Protein AF-A0A6N6LQF2-F1 (afdb_monomer_lite)

pLDDT: mean 92.1, std 10.55, range [29.89, 98.56]

Radius of gyration: 26.37 Å; chains: 1; bounding box: 62×37×78 Å

Structure (mmCIF, N/CA/C/O backbone):
data_AF-A0A6N6LQF2-F1
#
_entry.id   AF-A0A6N6LQF2-F1
#
loop_
_atom_site.group_PDB
_atom_site.id
_atom_site.type_symbol
_atom_site.label_atom_id
_atom_site.label_alt_id
_atom_site.label_comp_id
_atom_site.label_asym_id
_atom_site.label_entity_id
_atom_site.label_seq_id
_atom_site.pdbx_PDB_ins_code
_atom_site.Cartn_x
_atom_site.Cartn_y
_atom_site.Cartn_z
_atom_site.occupancy
_atom_site.B_iso_or_equiv
_atom_site.auth_seq_id
_atom_site.auth_comp_id
_atom_site.auth_asym_id
_atom_site.auth_atom_id
_atom_site.pdbx_PDB_model_num
ATOM 1 N N . MET A 1 1 ? -3.401 -10.466 -20.285 1.00 45.50 1 MET A N 1
ATOM 2 C CA . MET A 1 1 ? -2.189 -10.611 -21.129 1.00 45.50 1 MET A CA 1
ATOM 3 C C . MET A 1 1 ? -1.089 -11.187 -20.248 1.00 45.50 1 MET A C 1
ATOM 5 O O . MET A 1 1 ? -0.781 -10.567 -19.239 1.00 45.50 1 MET A O 1
ATOM 9 N N . GLN A 1 2 ? -0.559 -12.377 -20.541 1.00 48.59 2 GLN A N 1
ATOM 10 C CA . GLN A 1 2 ? 0.534 -12.942 -19.741 1.00 48.59 2 GLN A CA 1
ATOM 11 C C . GLN A 1 2 ? 1.849 -12.320 -20.215 1.00 48.59 2 GLN A C 1
ATOM 13 O O . GLN A 1 2 ? 2.227 -12.480 -21.372 1.00 48.59 2 GLN A O 1
ATOM 18 N N . VAL A 1 3 ? 2.490 -11.545 -19.342 1.00 58.69 3 VAL A N 1
ATOM 19 C CA . VAL A 1 3 ? 3.726 -10.822 -19.661 1.00 58.69 3 VAL A CA 1
ATOM 20 C C . VAL A 1 3 ? 4.930 -11.601 -19.127 1.00 58.69 3 VAL A C 1
ATOM 22 O O . VAL A 1 3 ? 4.922 -11.980 -17.953 1.00 58.69 3 VAL A O 1
ATOM 25 N N . ASN A 1 4 ? 5.935 -11.835 -19.980 1.00 68.06 4 ASN A N 1
ATOM 26 C CA . ASN A 1 4 ? 7.029 -12.799 -19.764 1.00 68.06 4 ASN A CA 1
ATOM 27 C C . ASN A 1 4 ? 8.359 -12.171 -19.303 1.00 68.06 4 ASN A C 1
ATOM 29 O O . ASN A 1 4 ? 9.346 -12.895 -19.147 1.00 68.06 4 ASN A O 1
ATOM 33 N N . SER A 1 5 ? 8.437 -10.845 -19.135 1.00 79.75 5 SER A N 1
ATOM 34 C CA . SER A 1 5 ? 9.690 -10.215 -18.710 1.00 79.75 5 SER A CA 1
ATOM 35 C C . SER A 1 5 ? 9.945 -10.417 -17.212 1.00 79.75 5 SER A C 1
ATOM 37 O O . SER A 1 5 ? 9.022 -10.440 -16.394 1.00 79.75 5 SER A O 1
ATOM 39 N N . MET A 1 6 ? 11.223 -10.580 -16.871 1.00 86.12 6 MET A N 1
ATOM 40 C CA . MET A 1 6 ? 11.717 -10.684 -15.503 1.00 86.12 6 MET A CA 1
ATOM 41 C C . MET A 1 6 ? 12.947 -9.793 -15.366 1.00 86.12 6 MET A C 1
ATOM 43 O O . MET A 1 6 ? 13.810 -9.772 -16.251 1.00 86.12 6 MET A O 1
ATOM 47 N N . TYR A 1 7 ? 13.035 -9.100 -14.235 1.00 88.38 7 TYR A N 1
ATOM 48 C CA . TYR A 1 7 ? 14.190 -8.317 -13.848 1.00 88.38 7 TYR A CA 1
ATOM 49 C C . TYR A 1 7 ? 15.403 -9.225 -13.629 1.00 88.38 7 TYR A C 1
ATOM 51 O O . TYR A 1 7 ? 15.346 -10.184 -12.851 1.00 88.38 7 TYR A O 1
ATOM 59 N N . TYR A 1 8 ? 16.494 -8.911 -14.324 1.00 89.50 8 TYR A N 1
ATOM 60 C CA . TYR A 1 8 ? 17.751 -9.657 -14.281 1.00 89.50 8 TYR A CA 1
ATOM 61 C C . TYR A 1 8 ? 18.944 -8.726 -14.540 1.00 89.50 8 TYR A C 1
ATOM 63 O O . TYR A 1 8 ? 18.746 -7.577 -14.899 1.00 89.50 8 TYR A O 1
ATOM 71 N N . ASN A 1 9 ? 20.186 -9.186 -14.385 1.00 91.75 9 ASN A N 1
ATOM 72 C CA . ASN A 1 9 ? 21.371 -8.452 -14.858 1.00 91.75 9 ASN A CA 1
ATOM 73 C C . ASN A 1 9 ? 22.056 -9.275 -15.956 1.00 91.75 9 ASN A C 1
ATOM 75 O O . ASN A 1 9 ? 23.059 -9.938 -15.709 1.00 91.75 9 ASN A O 1
ATOM 79 N N . TYR A 1 10 ? 21.485 -9.281 -17.168 1.00 91.94 10 TYR A N 1
ATOM 80 C CA . TYR A 1 10 ? 21.861 -10.221 -18.240 1.00 91.94 10 TYR A CA 1
ATOM 81 C C . TYR A 1 10 ? 23.323 -10.108 -18.694 1.00 91.94 10 TYR A C 1
ATOM 83 O O . TYR A 1 10 ? 23.872 -11.074 -19.211 1.00 91.94 10 TYR A O 1
ATOM 91 N N . TYR A 1 11 ? 23.953 -8.952 -18.476 1.00 93.56 11 TYR A N 1
ATOM 92 C CA . TYR A 1 11 ? 25.350 -8.692 -18.837 1.00 93.56 11 TYR A CA 1
ATOM 93 C C . TYR A 1 11 ? 26.294 -8.627 -17.628 1.00 93.56 11 TYR A C 1
ATOM 95 O O . TYR A 1 11 ? 27.439 -8.213 -17.792 1.00 93.56 11 TYR A O 1
ATOM 103 N N . ASN A 1 12 ? 25.836 -8.986 -16.420 1.00 91.81 12 ASN A N 1
ATOM 104 C CA . ASN A 1 12 ? 26.626 -8.922 -15.182 1.00 91.81 12 ASN A CA 1
ATOM 105 C C . ASN A 1 12 ? 27.314 -7.559 -14.971 1.00 91.81 12 ASN A C 1
ATOM 107 O O . ASN A 1 12 ? 28.482 -7.483 -14.594 1.00 91.81 12 ASN A O 1
ATOM 111 N N . LYS A 1 13 ? 26.599 -6.461 -15.250 1.00 90.31 13 LYS A N 1
ATOM 112 C CA . LYS A 1 13 ? 27.150 -5.108 -15.130 1.00 90.31 13 LYS A CA 1
ATOM 113 C C . LYS A 1 13 ? 27.542 -4.813 -13.681 1.00 90.31 13 LYS A C 1
ATOM 115 O O . LYS A 1 13 ? 26.690 -4.872 -12.794 1.00 90.31 13 LYS A O 1
ATOM 120 N N . GLU A 1 14 ? 28.800 -4.438 -13.472 1.00 89.38 14 GLU A N 1
ATOM 121 C CA . GLU A 1 14 ? 29.339 -4.089 -12.156 1.00 89.38 14 GLU A CA 1
ATOM 122 C C . GLU A 1 14 ? 28.598 -2.896 -11.525 1.00 89.38 14 GLU A C 1
ATOM 124 O O . GLU A 1 14 ? 28.113 -1.993 -12.217 1.00 89.38 14 GLU A O 1
ATOM 129 N N . GLY A 1 15 ? 28.461 -2.917 -10.195 1.00 86.75 15 GLY A N 1
ATOM 130 C CA . GLY A 1 15 ? 27.767 -1.879 -9.425 1.00 86.75 15 GLY A CA 1
ATOM 131 C C . GLY A 1 15 ? 26.245 -1.849 -9.608 1.00 86.75 15 GLY A C 1
ATOM 132 O O . GLY A 1 15 ? 25.573 -1.005 -9.016 1.00 86.75 15 GLY A O 1
ATOM 133 N N . ARG A 1 16 ? 25.669 -2.752 -10.413 1.00 85.75 16 ARG A N 1
ATOM 134 C CA . ARG A 1 16 ? 24.217 -2.939 -10.514 1.00 85.75 16 ARG A CA 1
ATOM 135 C C . ARG A 1 16 ? 23.765 -4.105 -9.649 1.00 85.75 16 ARG A C 1
ATOM 137 O O . ARG A 1 16 ? 24.429 -5.137 -9.566 1.00 85.75 16 ARG A O 1
ATOM 144 N N . TYR A 1 17 ? 22.600 -3.928 -9.027 1.00 82.38 17 TYR A N 1
ATOM 145 C CA . TYR A 1 17 ? 21.941 -4.997 -8.292 1.00 82.38 17 TYR A CA 1
ATOM 146 C C . TYR A 1 17 ? 21.720 -6.194 -9.220 1.00 82.38 17 TYR A C 1
ATOM 148 O O . TYR A 1 17 ? 21.153 -6.060 -10.305 1.00 82.38 17 TYR A O 1
ATOM 156 N N . THR A 1 18 ? 22.208 -7.354 -8.793 1.00 82.25 18 THR A N 1
ATOM 157 C CA . THR A 1 18 ? 22.099 -8.608 -9.533 1.00 82.25 18 THR A CA 1
ATOM 158 C C . THR A 1 18 ? 21.194 -9.523 -8.726 1.00 82.25 18 THR A C 1
ATOM 160 O O . THR A 1 18 ? 21.601 -9.966 -7.651 1.00 82.25 18 THR A O 1
ATOM 163 N N . PRO A 1 19 ? 19.950 -9.760 -9.169 1.00 81.31 19 PRO A N 1
ATOM 164 C CA . PRO A 1 19 ? 19.060 -10.626 -8.423 1.00 81.31 19 PRO A CA 1
ATOM 165 C C . PRO A 1 19 ? 19.568 -12.073 -8.514 1.00 81.31 19 PRO A C 1
ATOM 167 O O . PRO A 1 19 ? 19.899 -12.549 -9.598 1.00 81.31 19 PRO A O 1
ATOM 170 N N . ASN A 1 20 ? 19.608 -12.781 -7.380 1.00 81.56 20 ASN A N 1
ATOM 171 C CA . ASN A 1 20 ? 20.041 -14.188 -7.321 1.00 81.56 20 ASN A CA 1
ATOM 172 C C . ASN A 1 20 ? 19.142 -15.125 -8.154 1.00 81.56 20 ASN A C 1
ATOM 174 O O . ASN A 1 20 ? 19.554 -16.218 -8.530 1.00 81.56 20 ASN A O 1
ATOM 178 N N . SER A 1 21 ? 17.905 -14.706 -8.426 1.00 86.19 21 SER A N 1
ATOM 179 C CA . SER A 1 21 ? 16.931 -15.396 -9.273 1.00 86.19 21 SER A CA 1
ATOM 180 C C . SER A 1 21 ? 16.068 -14.372 -10.019 1.00 86.19 21 SER A C 1
ATOM 182 O O . SER A 1 21 ? 15.880 -13.272 -9.494 1.00 86.19 21 SER A O 1
ATOM 184 N N . PRO A 1 22 ? 15.522 -14.687 -11.211 1.00 86.81 22 PRO A N 1
ATOM 185 C CA . PRO A 1 22 ? 14.649 -13.771 -11.948 1.00 86.81 22 PRO A CA 1
ATOM 186 C C . PRO A 1 22 ? 13.513 -13.228 -11.074 1.00 86.81 22 PRO A C 1
ATOM 188 O O . PRO A 1 22 ? 12.834 -13.998 -10.396 1.00 86.81 22 PRO A O 1
ATOM 191 N N . GLN A 1 23 ? 13.291 -11.910 -11.102 1.00 90.12 23 GLN A N 1
ATOM 192 C CA . GLN A 1 23 ? 12.264 -11.247 -10.287 1.00 90.12 23 GLN A CA 1
ATOM 193 C C . GLN A 1 23 ? 11.203 -10.557 -11.141 1.00 90.12 23 GLN A C 1
ATOM 195 O O . GLN A 1 23 ? 11.517 -9.978 -12.174 1.00 90.12 23 GLN A O 1
ATOM 200 N N . THR A 1 24 ? 9.955 -10.525 -10.678 1.00 89.31 24 THR A N 1
ATOM 201 C CA . THR A 1 24 ? 8.926 -9.678 -11.298 1.00 89.31 24 THR A CA 1
ATOM 202 C C . THR A 1 24 ? 9.328 -8.198 -11.185 1.00 89.31 24 THR A C 1
ATOM 204 O O . THR A 1 24 ? 9.725 -7.773 -10.091 1.00 89.31 24 THR A O 1
ATOM 207 N N . PRO A 1 25 ? 9.218 -7.394 -12.260 1.00 89.00 25 PRO A N 1
ATOM 208 C CA . PRO A 1 25 ? 9.480 -5.958 -12.200 1.00 89.00 25 PRO A CA 1
ATOM 209 C C . PRO A 1 25 ? 8.652 -5.256 -11.115 1.00 89.00 25 PRO A C 1
ATOM 211 O O . PRO A 1 25 ? 7.483 -5.582 -10.913 1.00 89.00 25 PRO A O 1
ATOM 214 N N . ALA A 1 26 ? 9.242 -4.266 -10.435 1.00 88.88 26 ALA A N 1
ATOM 215 C CA . ALA A 1 26 ? 8.594 -3.564 -9.321 1.00 88.88 26 ALA A CA 1
ATOM 216 C C . ALA A 1 26 ? 7.252 -2.930 -9.718 1.00 88.88 26 ALA A C 1
ATOM 218 O O . ALA A 1 26 ? 6.273 -3.070 -8.991 1.00 88.88 26 ALA A O 1
ATOM 219 N N . TRP A 1 27 ? 7.189 -2.317 -10.905 1.00 90.06 27 TRP A N 1
ATOM 220 C CA . TRP A 1 27 ? 5.954 -1.735 -11.426 1.00 90.06 27 TRP A CA 1
ATOM 221 C C . TRP A 1 27 ? 4.848 -2.794 -11.549 1.00 90.06 27 TRP A C 1
ATOM 223 O O . TRP A 1 27 ? 3.716 -2.558 -11.169 1.00 90.06 27 TRP A O 1
ATOM 233 N N . LYS A 1 28 ? 5.162 -4.014 -11.989 1.00 90.00 28 LYS A N 1
ATOM 234 C CA . LYS A 1 28 ? 4.157 -5.070 -12.155 1.00 90.00 28 LYS A CA 1
ATOM 235 C C . LYS A 1 28 ? 3.643 -5.599 -10.812 1.00 90.00 28 LYS A C 1
ATOM 237 O O . LYS A 1 28 ? 2.478 -5.965 -10.723 1.00 90.00 28 LYS A O 1
ATOM 242 N N . LYS A 1 29 ? 4.486 -5.597 -9.770 1.00 90.00 29 LYS A N 1
ATOM 243 C CA . LYS A 1 29 ? 4.096 -5.997 -8.405 1.00 90.00 29 LYS A CA 1
ATOM 244 C C . LYS A 1 29 ? 3.067 -5.044 -7.790 1.00 90.00 29 LYS A C 1
ATOM 246 O O . LYS A 1 29 ? 2.143 -5.508 -7.133 1.00 90.00 29 LYS A O 1
ATOM 251 N N . ILE A 1 30 ? 3.202 -3.732 -8.005 1.00 90.25 30 ILE A N 1
ATOM 252 C CA . ILE A 1 30 ? 2.257 -2.756 -7.429 1.00 90.25 30 ILE A CA 1
ATOM 253 C C . ILE A 1 30 ? 0.866 -2.835 -8.080 1.00 90.25 30 ILE A C 1
ATOM 255 O O . ILE A 1 30 ? -0.130 -2.641 -7.395 1.00 90.25 30 ILE A O 1
ATOM 259 N N . TYR A 1 31 ? 0.787 -3.227 -9.358 1.00 91.62 31 TYR A N 1
ATOM 260 C CA . TYR A 1 31 ? -0.478 -3.472 -10.066 1.00 91.62 31 TYR A CA 1
ATOM 261 C C . TYR A 1 31 ? -1.060 -4.873 -9.835 1.00 91.62 31 TYR A C 1
ATOM 263 O O . TYR A 1 31 ? -2.082 -5.201 -10.430 1.00 91.62 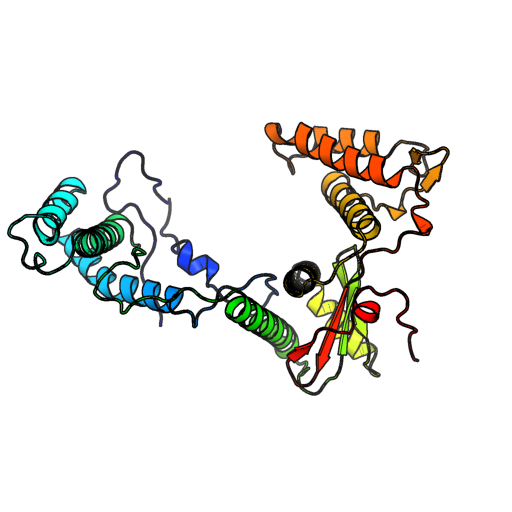31 TYR A O 1
ATOM 271 N N . GLU A 1 32 ? -0.440 -5.737 -9.031 1.00 88.00 32 GLU A N 1
ATOM 272 C CA . GLU A 1 32 ? -0.963 -7.082 -8.778 1.00 88.00 32 GLU A CA 1
ATOM 273 C C . GLU A 1 32 ? -2.248 -7.021 -7.939 1.00 88.00 32 GLU A C 1
ATOM 275 O O . GLU A 1 32 ? -2.241 -6.553 -6.797 1.00 88.00 32 GLU A O 1
ATOM 280 N N . GLN A 1 33 ? -3.348 -7.528 -8.491 1.00 84.81 33 GLN A N 1
ATOM 281 C CA . GLN A 1 33 ? -4.619 -7.642 -7.779 1.00 84.81 33 GLN A CA 1
ATOM 282 C C . GLN A 1 33 ? -4.570 -8.826 -6.813 1.00 84.81 33 GLN A C 1
ATOM 284 O O . GLN A 1 33 ? -3.991 -9.866 -7.123 1.00 84.81 33 GLN A O 1
ATOM 289 N N . SER A 1 34 ? -5.160 -8.665 -5.631 1.00 84.75 34 SER A N 1
ATOM 290 C CA . SER A 1 34 ? -5.386 -9.784 -4.715 1.00 84.75 34 SER A CA 1
ATOM 291 C C . SER A 1 34 ? -6.843 -10.222 -4.766 1.00 84.75 34 SER A C 1
ATOM 293 O O . SER A 1 34 ? -7.739 -9.393 -4.901 1.00 84.75 34 SER A O 1
ATOM 295 N N . GLU A 1 35 ? -7.066 -11.529 -4.652 1.00 82.12 35 GLU A N 1
ATOM 296 C CA . GLU A 1 35 ? -8.400 -12.136 -4.625 1.00 82.12 35 GLU A CA 1
ATOM 297 C C . GLU A 1 35 ? -8.745 -12.778 -3.273 1.00 82.12 35 GLU A C 1
ATOM 299 O O . GLU A 1 35 ? -9.817 -13.356 -3.113 1.00 82.12 35 GLU A O 1
ATOM 304 N N . ASP A 1 36 ? -7.808 -12.807 -2.336 1.00 87.38 36 ASP A N 1
ATOM 305 C CA . ASP A 1 36 ? -7.866 -13.577 -1.089 1.00 87.38 36 ASP A CA 1
ATOM 306 C C . ASP A 1 36 ? -7.545 -12.738 0.155 1.00 87.38 36 ASP A C 1
ATOM 308 O O . ASP A 1 36 ? -7.749 -13.195 1.278 1.00 87.38 36 ASP A O 1
ATOM 312 N N . LYS A 1 37 ? -7.090 -11.500 -0.041 1.00 95.00 37 LYS A N 1
ATOM 313 C CA . LYS A 1 37 ? -6.879 -10.509 1.011 1.00 95.00 37 LYS A CA 1
ATOM 314 C C . LYS A 1 37 ? -7.330 -9.133 0.544 1.00 95.00 37 LYS A C 1
ATOM 316 O O . LYS A 1 37 ? -7.344 -8.829 -0.650 1.00 95.00 37 LYS A O 1
ATOM 321 N N . ILE A 1 38 ? -7.661 -8.294 1.511 1.00 97.31 38 ILE A N 1
ATOM 322 C CA . ILE A 1 38 ? -7.932 -6.881 1.295 1.00 97.31 38 ILE A CA 1
ATOM 323 C C . ILE A 1 38 ? -6.591 -6.152 1.192 1.00 97.31 38 ILE A C 1
ATOM 325 O O . ILE A 1 38 ? -5.681 -6.387 1.985 1.00 97.31 38 ILE A O 1
ATOM 329 N N . LYS A 1 39 ? -6.462 -5.267 0.206 1.00 95.94 39 LYS A N 1
ATOM 330 C CA . LYS A 1 39 ? -5.379 -4.284 0.116 1.00 95.94 39 LYS A CA 1
ATOM 331 C C . LYS A 1 39 ? -5.990 -2.901 0.264 1.00 95.94 39 LYS A C 1
ATOM 333 O O . LYS A 1 39 ? -6.879 -2.548 -0.506 1.00 95.94 39 LYS A O 1
ATOM 338 N N . SER A 1 40 ? -5.487 -2.109 1.203 1.00 95.81 40 SER A N 1
ATOM 339 C CA . SER A 1 40 ? -5.956 -0.736 1.423 1.00 95.81 40 SER A CA 1
ATOM 340 C C . SER A 1 40 ? -5.736 0.186 0.221 1.00 95.81 40 SER A C 1
ATOM 342 O O . SER A 1 40 ? -6.489 1.142 0.025 1.00 95.81 40 SER A O 1
ATOM 344 N N . SER A 1 41 ? -4.727 -0.115 -0.598 1.00 93.06 41 SER A N 1
ATOM 345 C CA . SER A 1 41 ? -4.350 0.646 -1.787 1.00 93.06 41 SER A CA 1
ATOM 346 C C . SER A 1 41 ? -4.099 -0.297 -2.967 1.00 93.06 41 SER A C 1
ATOM 348 O O . SER A 1 41 ? -3.236 -1.176 -2.908 1.00 93.06 41 SER A O 1
ATOM 350 N N . ASN A 1 42 ? -4.866 -0.111 -4.040 1.00 94.69 42 ASN A N 1
ATOM 351 C CA . ASN A 1 42 ? -4.828 -0.907 -5.262 1.00 94.69 42 ASN A CA 1
ATOM 352 C C . ASN A 1 42 ? -4.551 0.003 -6.458 1.00 94.69 42 ASN A C 1
ATOM 354 O O . ASN A 1 42 ? -5.253 0.990 -6.669 1.00 94.69 42 ASN A O 1
ATOM 358 N N . GLU A 1 43 ? -3.551 -0.358 -7.257 1.00 93.62 43 GLU A N 1
ATOM 359 C CA . GLU A 1 43 ? -3.194 0.386 -8.461 1.00 93.62 43 GLU A CA 1
ATOM 360 C C . GLU A 1 43 ? -4.091 -0.004 -9.643 1.00 93.62 43 GLU A C 1
ATOM 362 O O . GLU A 1 43 ? -4.380 -1.185 -9.878 1.00 93.62 43 GLU A O 1
ATOM 367 N N . ASN A 1 44 ? -4.503 0.999 -10.416 1.00 93.31 44 ASN A N 1
ATOM 368 C CA . ASN A 1 44 ? -5.483 0.850 -11.483 1.00 93.31 44 ASN A CA 1
ATOM 369 C C . ASN A 1 44 ? -4.906 0.175 -12.732 1.00 93.31 44 ASN A C 1
ATOM 371 O O . ASN A 1 44 ? -4.160 0.775 -13.515 1.00 93.31 44 ASN A O 1
ATOM 375 N N . GLN A 1 45 ? -5.308 -1.076 -12.955 1.00 91.12 45 GLN A N 1
ATOM 376 C CA . GLN A 1 45 ? -4.924 -1.854 -14.137 1.00 91.12 45 GLN A CA 1
ATOM 377 C C . GLN A 1 45 ? -5.600 -1.374 -15.435 1.00 91.12 45 GLN A C 1
ATOM 379 O O . GLN A 1 45 ? -5.208 -1.791 -16.523 1.00 91.12 45 GLN A O 1
ATOM 384 N N . ASP A 1 46 ? -6.573 -0.469 -15.359 1.00 90.38 46 ASP A N 1
ATOM 385 C CA . ASP A 1 46 ? -7.182 0.171 -16.524 1.00 90.38 46 ASP A CA 1
ATOM 386 C C . ASP A 1 46 ? -6.569 1.539 -16.849 1.00 90.38 46 ASP A C 1
ATOM 388 O O . ASP A 1 46 ? -6.930 2.145 -17.863 1.00 90.38 46 ASP A O 1
ATOM 392 N N . SER A 1 47 ? -5.604 2.006 -16.054 1.00 93.69 47 SER A N 1
ATOM 393 C CA . SER A 1 47 ? -4.915 3.274 -16.294 1.00 93.69 47 SER A CA 1
ATOM 394 C C . SER A 1 47 ? -4.115 3.273 -17.601 1.00 93.69 47 SER A C 1
ATOM 396 O O . SER A 1 47 ? -3.539 2.260 -18.018 1.00 93.69 47 SER A O 1
ATOM 398 N N . ASP A 1 48 ? -4.011 4.443 -18.235 1.00 94.25 48 ASP A N 1
ATOM 399 C CA . ASP A 1 48 ? -3.141 4.632 -19.401 1.00 94.25 48 ASP A CA 1
ATOM 400 C C . ASP A 1 48 ? -1.676 4.342 -19.053 1.00 94.25 48 ASP A C 1
ATOM 402 O O . ASP A 1 48 ? -0.933 3.815 -19.882 1.00 94.25 48 ASP A O 1
ATOM 406 N N . THR A 1 49 ? -1.271 4.630 -17.812 1.00 94.25 49 THR A N 1
ATOM 407 C CA . THR A 1 49 ? 0.059 4.305 -17.284 1.00 94.25 49 THR A CA 1
ATOM 408 C C . THR A 1 49 ? 0.310 2.802 -17.333 1.00 94.25 49 THR A C 1
ATOM 410 O O . THR A 1 49 ? 1.283 2.368 -17.952 1.00 94.25 49 THR A O 1
ATOM 413 N N . TYR A 1 50 ? -0.579 1.991 -16.752 1.00 94.00 50 TYR A N 1
ATOM 414 C CA . TYR A 1 50 ? -0.454 0.533 -16.778 1.00 94.00 50 TYR A CA 1
ATOM 415 C C . TYR A 1 50 ? -0.451 -0.009 -18.211 1.00 94.00 50 TYR A C 1
ATOM 417 O O . TYR A 1 50 ? 0.442 -0.770 -18.593 1.00 94.00 50 TYR A O 1
ATOM 425 N N . LYS A 1 51 ? -1.410 0.428 -19.037 1.00 93.88 51 LYS A N 1
ATOM 426 C CA . LYS A 1 51 ? -1.511 0.027 -20.449 1.00 93.88 51 LYS A CA 1
ATOM 427 C C . LYS A 1 51 ? -0.246 0.397 -21.230 1.00 93.88 51 LYS A C 1
ATOM 429 O O . LYS A 1 51 ? 0.225 -0.397 -22.046 1.00 93.88 51 LYS A O 1
ATOM 434 N N . GLY A 1 52 ? 0.329 1.567 -20.952 1.00 95.31 52 GLY A N 1
ATOM 435 C CA . GLY A 1 52 ? 1.594 2.032 -21.509 1.00 95.31 52 GLY A CA 1
ATOM 436 C C . GLY A 1 52 ? 2.765 1.133 -21.119 1.00 95.31 52 GLY A C 1
ATOM 437 O O . GLY A 1 52 ? 3.486 0.666 -22.000 1.00 95.31 52 GLY A O 1
ATOM 438 N N . LEU A 1 53 ? 2.913 0.814 -19.830 1.00 94.50 53 LEU A N 1
ATOM 439 C CA . LEU A 1 53 ? 3.954 -0.093 -19.328 1.00 94.50 53 LEU A CA 1
ATOM 440 C C . LEU A 1 53 ? 3.852 -1.488 -19.964 1.00 94.50 53 LEU A C 1
ATOM 442 O O . LEU A 1 53 ? 4.849 -2.014 -20.458 1.00 94.50 53 LEU A O 1
ATOM 446 N N . VAL A 1 54 ? 2.643 -2.053 -20.044 1.00 93.62 54 VAL A N 1
ATOM 447 C CA . VAL A 1 54 ? 2.398 -3.340 -20.716 1.00 93.62 54 VAL A CA 1
ATOM 448 C C . VAL A 1 54 ? 2.768 -3.271 -22.200 1.00 93.62 54 VAL A C 1
ATOM 450 O O . VAL A 1 54 ? 3.392 -4.195 -22.727 1.00 93.62 54 VAL A O 1
ATOM 453 N N . LYS A 1 55 ? 2.416 -2.178 -22.891 1.00 94.75 55 LYS A N 1
ATOM 454 C CA . LYS A 1 55 ? 2.738 -1.990 -24.312 1.00 94.75 55 LYS A CA 1
ATOM 455 C C . LYS A 1 55 ? 4.246 -1.890 -24.550 1.00 94.75 55 LYS A C 1
ATOM 457 O O . LYS A 1 55 ? 4.739 -2.536 -25.474 1.00 94.75 55 LYS A O 1
ATOM 462 N N . LEU A 1 56 ? 4.970 -1.133 -23.721 1.00 95.88 56 LEU A N 1
ATOM 463 C CA . LEU A 1 56 ? 6.433 -1.049 -23.781 1.00 95.88 56 LEU A CA 1
ATOM 464 C C . LEU A 1 56 ? 7.076 -2.413 -23.555 1.00 95.88 56 LEU A C 1
ATOM 466 O O . LEU A 1 56 ? 7.948 -2.816 -24.324 1.00 95.88 56 LEU A O 1
ATOM 470 N N . GLU A 1 57 ? 6.638 -3.126 -22.518 1.00 93.38 57 GLU A N 1
ATOM 471 C CA . GLU A 1 57 ? 7.188 -4.431 -22.177 1.00 93.38 57 GLU A CA 1
ATOM 472 C C . GLU A 1 57 ? 7.006 -5.425 -23.327 1.00 93.38 57 GLU A C 1
ATOM 474 O O . GLU A 1 57 ? 7.984 -6.021 -23.776 1.00 93.38 57 GLU A O 1
ATOM 479 N N . ASN A 1 58 ? 5.791 -5.533 -23.870 1.00 92.19 58 ASN A N 1
ATOM 480 C CA . ASN A 1 58 ? 5.507 -6.415 -25.001 1.00 92.19 58 ASN A CA 1
ATOM 481 C C . ASN A 1 58 ? 6.324 -6.051 -26.246 1.00 92.19 58 ASN A C 1
ATOM 483 O O . ASN A 1 58 ? 6.852 -6.940 -26.909 1.00 92.19 58 ASN A O 1
ATOM 487 N N . TYR A 1 59 ? 6.447 -4.758 -26.561 1.00 94.75 59 TYR A N 1
ATOM 488 C CA . TYR A 1 59 ? 7.170 -4.314 -27.750 1.00 94.75 59 TYR A CA 1
ATOM 489 C C . TYR A 1 59 ? 8.679 -4.571 -27.651 1.00 94.75 59 TYR A C 1
ATOM 491 O O . TYR A 1 59 ? 9.296 -5.072 -28.591 1.00 94.75 59 TYR A O 1
ATOM 499 N N . TYR A 1 60 ? 9.289 -4.248 -26.510 1.00 96.50 60 TYR A N 1
ATOM 500 C CA . TYR A 1 60 ? 10.738 -4.347 -26.358 1.00 96.50 60 TYR A CA 1
ATOM 501 C C . TYR A 1 60 ? 11.226 -5.741 -25.972 1.00 96.50 60 TYR A C 1
ATOM 503 O O . TYR A 1 60 ? 12.421 -6.006 -26.115 1.00 96.50 60 TYR A O 1
ATOM 511 N N . TYR A 1 61 ? 10.361 -6.635 -25.484 1.00 94.19 61 TYR A N 1
ATOM 512 C CA . TYR A 1 61 ? 10.784 -7.953 -25.006 1.00 94.19 61 TYR A CA 1
ATOM 513 C C . TYR A 1 61 ? 11.513 -8.762 -26.088 1.00 94.19 61 TYR A C 1
ATOM 515 O O . TYR A 1 61 ? 12.633 -9.229 -25.858 1.00 94.19 61 TYR A O 1
ATOM 523 N N . GLU A 1 62 ? 10.924 -8.874 -27.282 1.00 93.19 62 GLU A N 1
ATOM 524 C CA . GLU A 1 62 ? 11.523 -9.609 -28.405 1.00 93.19 62 GLU A CA 1
ATOM 525 C C . GLU A 1 62 ? 12.836 -8.966 -28.869 1.00 93.19 62 GLU A C 1
ATOM 527 O O . GLU A 1 62 ? 13.834 -9.663 -29.066 1.00 93.19 62 GLU A O 1
ATOM 532 N N . LEU A 1 63 ? 12.880 -7.630 -28.952 1.00 95.88 63 LEU A N 1
ATOM 533 C CA . LEU A 1 63 ? 14.107 -6.888 -29.260 1.00 95.88 63 LEU A CA 1
ATOM 534 C C . LEU A 1 63 ? 15.201 -7.165 -28.222 1.00 95.88 63 LEU A C 1
ATOM 536 O O . LEU A 1 63 ? 16.356 -7.380 -28.583 1.00 95.88 63 LEU A O 1
ATOM 540 N N . GLY A 1 64 ? 14.835 -7.232 -26.942 1.00 96.12 64 GLY A N 1
ATOM 541 C CA . GLY A 1 64 ? 15.746 -7.578 -25.859 1.00 96.12 64 GLY A CA 1
ATOM 542 C C . GLY A 1 64 ? 16.345 -8.975 -26.010 1.00 96.12 64 GLY A C 1
ATOM 543 O O . GLY A 1 64 ? 17.548 -9.148 -25.817 1.00 96.12 64 GLY A O 1
ATOM 544 N N . VAL A 1 65 ? 15.537 -9.968 -26.397 1.00 94.69 65 VAL A N 1
ATOM 545 C CA . VAL A 1 65 ? 16.015 -11.335 -26.676 1.00 94.69 65 VAL A CA 1
ATOM 546 C C . VAL A 1 65 ? 17.006 -11.335 -27.841 1.00 94.69 65 VAL A C 1
ATOM 548 O O . VAL A 1 65 ? 18.091 -11.905 -27.718 1.00 94.69 65 VAL A O 1
ATOM 551 N N . LEU A 1 66 ? 16.677 -10.652 -28.940 1.00 97.12 66 LEU A N 1
ATOM 552 C CA . LEU A 1 66 ? 17.553 -10.551 -30.112 1.00 97.12 66 LEU A CA 1
ATOM 553 C C . LEU A 1 66 ? 18.872 -9.841 -29.789 1.00 97.12 66 LEU A C 1
ATOM 555 O O . LEU A 1 66 ? 19.939 -10.286 -30.209 1.00 97.12 66 LEU A O 1
ATOM 559 N N . ASN A 1 67 ? 18.817 -8.766 -29.006 1.00 98.00 67 ASN A N 1
ATOM 560 C CA . ASN A 1 67 ? 19.998 -8.020 -28.590 1.00 98.00 67 ASN A CA 1
ATOM 561 C C . ASN A 1 67 ? 20.928 -8.862 -27.710 1.00 98.00 67 ASN A C 1
ATOM 563 O O . ASN A 1 67 ? 22.138 -8.840 -27.928 1.00 98.00 67 ASN A O 1
ATOM 567 N N . ARG A 1 68 ? 20.382 -9.663 -26.786 1.00 96.12 68 ARG A N 1
ATOM 568 C CA . ARG A 1 68 ? 21.166 -10.607 -25.969 1.00 96.12 68 ARG A CA 1
ATOM 569 C C . ARG A 1 68 ? 21.823 -11.716 -26.789 1.00 96.12 68 ARG A C 1
ATOM 571 O O . ARG A 1 68 ? 22.891 -12.182 -26.417 1.00 96.12 68 ARG A O 1
ATOM 578 N N . ALA A 1 69 ? 21.213 -12.124 -27.902 1.00 97.06 69 ALA A N 1
ATOM 579 C CA . ALA A 1 69 ? 21.819 -13.084 -28.825 1.00 97.06 69 ALA A CA 1
ATOM 580 C C . ALA A 1 69 ? 22.905 -12.455 -29.720 1.00 97.06 69 ALA A C 1
ATOM 582 O O . ALA A 1 69 ? 23.780 -13.161 -30.217 1.00 97.06 69 ALA A O 1
ATOM 583 N N . LYS A 1 70 ? 22.836 -11.139 -29.955 1.00 97.94 70 LYS A N 1
ATOM 584 C CA . LYS A 1 70 ? 23.702 -10.418 -30.898 1.00 97.94 70 LYS A CA 1
ATOM 585 C C . LYS A 1 70 ? 24.925 -9.772 -30.248 1.00 97.94 70 LYS A C 1
ATOM 587 O O . LYS A 1 70 ? 25.993 -9.770 -30.854 1.00 97.94 70 LYS A O 1
ATOM 592 N N . TYR A 1 71 ? 24.760 -9.170 -29.074 1.00 97.88 71 TYR A N 1
ATOM 593 C CA . TYR A 1 71 ? 25.803 -8.409 -28.386 1.00 97.88 71 TYR A CA 1
ATOM 594 C C . TYR A 1 71 ? 26.295 -9.188 -27.175 1.00 97.88 71 TYR A C 1
ATOM 596 O O . TYR A 1 71 ? 25.481 -9.659 -26.381 1.00 97.88 71 TYR A O 1
ATOM 604 N N . SER A 1 72 ? 27.615 -9.294 -27.022 1.00 95.19 72 SER A N 1
ATOM 605 C CA . SER A 1 72 ? 28.235 -10.099 -25.963 1.00 95.19 72 SER A CA 1
ATOM 606 C C . SER A 1 72 ? 28.465 -9.293 -24.686 1.00 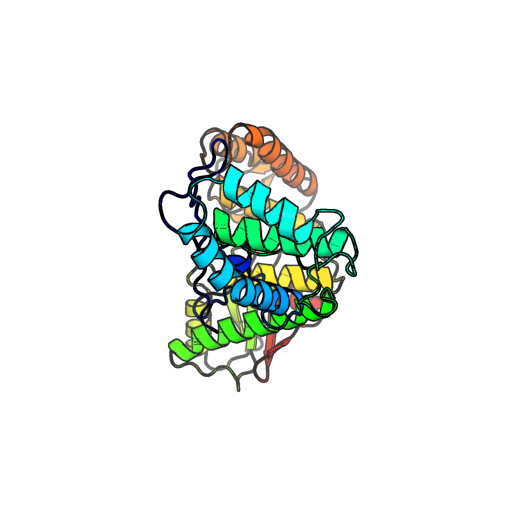95.19 72 SER A C 1
ATOM 608 O O . SER A 1 72 ? 28.513 -9.862 -23.598 1.00 95.19 72 SER A O 1
ATOM 610 N N . THR A 1 73 ? 28.584 -7.966 -24.795 1.00 96.38 73 THR A N 1
ATOM 611 C CA . THR A 1 73 ? 28.814 -7.081 -23.646 1.00 96.38 73 THR A CA 1
ATOM 612 C C . THR A 1 73 ? 27.776 -5.965 -23.550 1.00 96.38 73 THR A C 1
ATOM 614 O O . THR A 1 73 ? 27.161 -5.555 -24.539 1.00 96.38 73 THR A O 1
ATOM 617 N N . TYR A 1 74 ? 27.606 -5.428 -22.337 1.00 96.00 74 TYR A N 1
ATOM 618 C CA . TYR A 1 74 ? 26.751 -4.261 -22.109 1.00 96.00 74 TYR A CA 1
ATOM 619 C C . TYR A 1 74 ? 27.228 -3.043 -22.915 1.00 96.00 74 TYR A C 1
ATOM 621 O O . TYR A 1 74 ? 26.408 -2.280 -23.416 1.00 96.00 74 TYR A O 1
ATOM 629 N N . GLU A 1 75 ? 28.543 -2.856 -23.048 1.00 96.88 75 GLU A N 1
ATOM 630 C CA . GLU A 1 75 ? 29.128 -1.736 -23.789 1.00 96.88 75 GLU A CA 1
ATOM 631 C C . GLU A 1 75 ? 28.843 -1.836 -25.293 1.00 96.88 75 GLU A C 1
ATOM 633 O O . GLU A 1 75 ? 28.438 -0.849 -25.907 1.00 96.88 75 GLU A O 1
ATOM 638 N N . GLU A 1 76 ? 28.972 -3.028 -25.886 1.00 97.81 76 GLU A N 1
ATOM 639 C CA . GLU A 1 76 ? 28.609 -3.269 -27.288 1.00 97.81 76 GLU A CA 1
ATOM 640 C C . GLU A 1 76 ? 27.138 -2.943 -27.555 1.00 97.81 76 GLU A C 1
ATOM 642 O O . GLU A 1 76 ? 26.823 -2.213 -28.500 1.00 97.81 76 GLU A O 1
ATOM 647 N N . LEU A 1 77 ? 26.245 -3.444 -26.694 1.00 98.06 77 LEU A N 1
ATOM 648 C CA . LEU A 1 77 ? 24.817 -3.146 -26.744 1.00 98.06 77 LEU A CA 1
ATOM 649 C C . LEU A 1 77 ? 24.572 -1.635 -26.651 1.00 98.06 77 LEU A C 1
ATOM 651 O O . LEU A 1 77 ? 23.873 -1.060 -27.486 1.00 98.06 77 LEU A O 1
ATOM 655 N N . GLN A 1 78 ? 25.166 -0.983 -25.651 1.00 97.44 78 GLN A N 1
ATOM 656 C CA . GLN A 1 78 ? 24.996 0.444 -25.406 1.00 97.44 78 GLN A CA 1
ATOM 657 C C . GLN A 1 78 ? 25.450 1.279 -26.608 1.00 97.44 78 GLN A C 1
ATOM 659 O O . GLN A 1 78 ? 24.723 2.169 -27.058 1.00 97.44 78 GLN A O 1
ATOM 664 N N . ASN A 1 79 ? 26.626 0.972 -27.155 1.00 97.69 79 ASN A N 1
ATOM 665 C CA . ASN A 1 79 ? 27.181 1.657 -28.314 1.00 97.69 79 ASN A CA 1
ATOM 666 C C . ASN A 1 79 ? 26.292 1.460 -29.545 1.00 97.69 79 ASN A C 1
ATOM 668 O O . ASN A 1 79 ? 25.962 2.436 -30.222 1.00 97.69 79 ASN A O 1
ATOM 672 N N . ALA A 1 80 ? 25.836 0.233 -29.806 1.00 97.88 80 ALA A N 1
ATOM 673 C CA . ALA A 1 80 ? 24.961 -0.050 -30.937 1.00 97.88 80 ALA A CA 1
ATOM 674 C C . ALA A 1 80 ? 23.610 0.676 -30.836 1.00 97.88 80 ALA A C 1
ATOM 676 O O . ALA A 1 80 ? 23.167 1.283 -31.814 1.00 97.88 80 ALA A O 1
ATOM 677 N N . LEU A 1 81 ? 22.972 0.671 -29.661 1.00 98.12 81 LEU A N 1
ATOM 678 C CA . LEU A 1 81 ? 21.705 1.376 -29.447 1.00 98.12 81 LEU A CA 1
ATOM 679 C C . LEU A 1 81 ? 21.879 2.898 -29.485 1.00 98.12 81 LEU A C 1
ATOM 681 O O . LEU A 1 81 ? 21.019 3.599 -30.020 1.00 98.12 81 LEU A O 1
ATOM 685 N N . SER A 1 82 ? 23.003 3.419 -28.988 1.00 97.56 82 SER A N 1
ATOM 686 C CA . SER A 1 82 ? 23.337 4.843 -29.093 1.00 97.56 82 SER A CA 1
ATOM 687 C C . SER A 1 82 ? 23.471 5.265 -30.558 1.00 97.56 82 SER A C 1
ATOM 689 O O . SER A 1 82 ? 22.887 6.267 -30.971 1.00 97.56 82 SER A O 1
ATOM 691 N N . GLN A 1 83 ? 24.140 4.458 -31.390 1.00 97.12 83 GLN A N 1
ATOM 692 C CA . GLN A 1 83 ? 24.205 4.718 -32.830 1.00 97.12 83 GLN A CA 1
ATOM 693 C C . GLN A 1 83 ? 22.828 4.621 -33.499 1.00 97.12 83 GLN A C 1
ATOM 695 O O . GLN A 1 83 ? 22.485 5.483 -34.311 1.00 97.12 83 GLN A O 1
ATOM 700 N N . LYS A 1 84 ? 22.020 3.620 -33.127 1.00 97.31 84 LYS A N 1
ATOM 701 C CA . LYS A 1 84 ? 20.662 3.412 -33.652 1.00 97.31 84 LYS A CA 1
ATOM 702 C C . LYS A 1 84 ? 19.754 4.609 -33.376 1.00 97.31 84 LYS A C 1
ATOM 704 O O . LYS A 1 84 ? 19.114 5.090 -34.307 1.00 97.31 84 LYS A O 1
ATOM 709 N N . TYR A 1 85 ? 19.709 5.105 -32.140 1.00 97.88 85 TYR A N 1
ATOM 710 C CA . TYR A 1 85 ? 18.710 6.089 -31.706 1.00 97.88 85 TYR A CA 1
ATOM 711 C C . TYR A 1 85 ? 19.243 7.513 -31.548 1.00 97.88 85 TYR A C 1
ATOM 713 O O . TYR A 1 85 ? 18.535 8.464 -31.860 1.00 97.88 85 TYR A O 1
ATOM 721 N N . LEU A 1 86 ? 20.468 7.691 -31.058 1.00 96.38 86 LEU A N 1
ATOM 722 C CA . LEU A 1 86 ? 20.961 8.994 -30.593 1.00 96.38 86 LEU A CA 1
ATOM 723 C C . LEU A 1 86 ? 21.929 9.665 -31.576 1.00 96.38 86 LEU A C 1
ATOM 725 O O . LEU A 1 86 ? 22.223 10.852 -31.430 1.00 96.38 86 LEU A O 1
ATOM 729 N N . SER A 1 87 ? 22.407 8.945 -32.595 1.00 94.44 87 SER A N 1
ATOM 730 C CA . SER A 1 87 ? 23.295 9.517 -33.609 1.00 94.44 87 SER A CA 1
ATOM 731 C C . SER A 1 87 ? 22.589 10.550 -34.498 1.00 94.44 87 SER A C 1
ATOM 733 O O . SER A 1 87 ? 21.373 10.520 -34.706 1.00 94.44 87 SER A O 1
ATOM 735 N N . LYS A 1 88 ? 23.375 11.467 -35.077 1.00 88.00 88 LYS A N 1
ATOM 736 C CA . LYS A 1 88 ? 22.877 12.499 -36.005 1.00 88.00 88 LYS A CA 1
ATOM 737 C C . LYS A 1 88 ? 22.250 11.906 -37.275 1.00 88.00 88 LYS A C 1
ATOM 739 O O . LYS A 1 88 ? 21.323 12.496 -37.813 1.00 88.00 88 LYS A O 1
ATOM 744 N N . ASN A 1 89 ? 22.742 10.750 -37.724 1.00 89.44 89 ASN A N 1
ATOM 745 C CA . ASN A 1 89 ? 22.284 10.066 -38.939 1.00 89.44 89 ASN A CA 1
ATOM 746 C C . ASN A 1 89 ? 21.276 8.945 -38.634 1.00 89.44 89 ASN A C 1
ATOM 748 O O . ASN A 1 89 ? 21.041 8.077 -39.473 1.00 89.44 89 ASN A O 1
ATOM 752 N N . SER A 1 90 ? 20.718 8.925 -37.422 1.00 93.75 90 SER A N 1
ATOM 753 C CA . SER A 1 90 ? 19.707 7.953 -37.028 1.00 93.75 90 SER A CA 1
ATOM 754 C C . SER A 1 90 ? 18.478 8.052 -37.935 1.00 93.75 90 SER A C 1
ATOM 756 O O . SER A 1 90 ? 17.983 9.144 -38.210 1.00 93.75 90 SER A O 1
ATOM 758 N N . ILE A 1 91 ? 17.918 6.906 -38.325 1.00 94.06 91 ILE A N 1
ATOM 759 C CA . ILE A 1 91 ? 16.624 6.848 -39.025 1.00 94.06 91 ILE A CA 1
ATOM 760 C C . ILE A 1 91 ? 15.471 7.406 -38.174 1.00 94.06 91 ILE A C 1
ATOM 762 O O . ILE A 1 91 ? 14.418 7.745 -38.703 1.00 94.06 91 ILE A O 1
ATOM 766 N N . TYR A 1 92 ? 15.679 7.535 -36.861 1.00 95.19 92 TYR A N 1
ATOM 767 C CA . TYR A 1 92 ? 14.727 8.107 -35.917 1.00 95.19 92 TYR A CA 1
ATOM 768 C C . TYR A 1 92 ? 14.895 9.624 -35.757 1.00 95.19 92 TYR A C 1
ATOM 770 O O . TYR A 1 92 ? 14.230 10.206 -34.910 1.00 95.19 92 TYR A O 1
ATOM 778 N N . ALA A 1 93 ? 15.752 10.291 -36.543 1.00 92.12 93 ALA A N 1
ATOM 779 C CA . ALA A 1 93 ? 16.054 11.723 -36.403 1.00 92.12 93 ALA A CA 1
ATOM 780 C C . ALA A 1 93 ? 14.838 12.664 -36.536 1.00 92.12 93 ALA A C 1
ATOM 782 O O . ALA A 1 93 ? 14.928 13.811 -36.105 1.00 92.12 93 ALA A O 1
ATOM 783 N N . ASN A 1 94 ? 13.715 12.184 -37.087 1.00 94.25 94 ASN A N 1
ATOM 784 C CA . ASN A 1 94 ? 12.448 12.924 -37.137 1.00 94.25 94 ASN A CA 1
ATOM 785 C C . ASN A 1 94 ? 11.734 13.012 -35.776 1.00 94.25 94 ASN A C 1
ATOM 787 O O . ASN A 1 94 ? 10.848 13.847 -35.617 1.00 94.25 94 ASN A O 1
ATOM 791 N N . TYR A 1 95 ? 12.108 12.177 -34.804 1.00 95.44 95 TYR A N 1
ATOM 792 C CA . TYR A 1 95 ? 11.630 12.266 -33.426 1.00 95.44 95 TYR A CA 1
ATOM 793 C C . TYR A 1 95 ? 12.473 13.252 -32.613 1.00 95.44 95 TYR A C 1
ATOM 795 O O . TYR A 1 95 ? 13.680 13.434 -32.840 1.00 95.44 95 TYR A O 1
ATOM 803 N N . SER A 1 96 ? 11.856 13.853 -31.599 1.00 95.25 96 SER A N 1
ATOM 804 C CA . SER A 1 96 ? 12.551 14.699 -30.633 1.00 95.25 96 SER A CA 1
ATOM 805 C C . SER A 1 96 ? 13.671 13.930 -29.920 1.00 95.25 96 SER A C 1
ATOM 807 O O . SER A 1 96 ? 13.720 12.697 -29.889 1.00 95.25 96 SER A O 1
ATOM 809 N N . TYR A 1 97 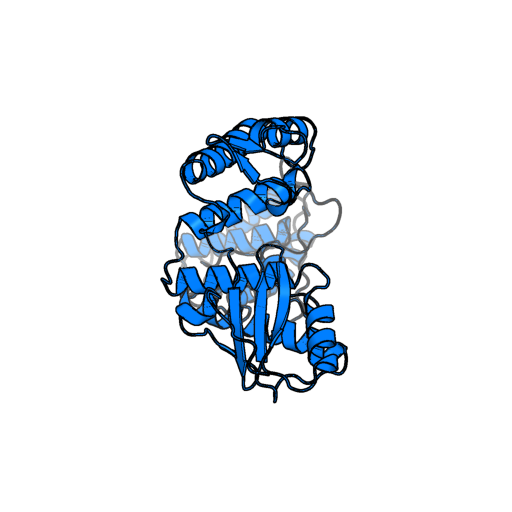? 14.619 14.656 -29.325 1.00 95.12 97 TYR A N 1
ATOM 810 C CA . TYR A 1 97 ? 15.670 14.012 -28.535 1.00 95.12 97 TYR A CA 1
ATOM 811 C C . TYR A 1 97 ? 15.097 13.212 -27.352 1.00 95.12 97 TYR A C 1
ATOM 813 O O . TYR A 1 97 ? 15.594 12.126 -27.068 1.00 95.12 97 TYR A O 1
ATOM 821 N N . GLN A 1 98 ? 14.038 13.709 -26.704 1.00 95.38 98 GLN A N 1
ATOM 822 C CA . GLN A 1 98 ? 13.389 13.030 -25.579 1.00 95.38 98 GLN A CA 1
ATOM 823 C C . GLN A 1 98 ? 12.762 11.697 -26.003 1.00 95.38 98 GLN A C 1
ATOM 825 O O . GLN A 1 98 ? 13.005 10.683 -25.354 1.00 95.38 98 GLN A O 1
ATOM 830 N N . GLU A 1 99 ? 12.032 11.672 -27.118 1.00 96.44 99 GLU A N 1
ATOM 831 C CA . GLU A 1 99 ? 11.443 10.444 -27.671 1.00 96.44 99 GLU A CA 1
ATOM 832 C C . GLU A 1 99 ? 12.524 9.434 -28.071 1.00 96.44 99 GLU A C 1
ATOM 834 O O . GLU A 1 99 ? 12.450 8.256 -27.726 1.00 96.44 99 GLU A O 1
ATOM 839 N N . ARG A 1 100 ? 13.590 9.895 -28.741 1.00 97.69 100 ARG A N 1
ATOM 840 C CA . ARG A 1 100 ? 14.735 9.037 -29.090 1.00 97.69 100 ARG A CA 1
ATOM 841 C C . ARG A 1 100 ? 15.435 8.481 -27.862 1.00 97.69 100 ARG A C 1
ATOM 843 O O . ARG A 1 100 ? 15.868 7.329 -27.869 1.00 97.69 100 ARG A O 1
ATOM 850 N N . ARG A 1 101 ? 15.532 9.283 -26.803 1.00 97.62 101 ARG A N 1
ATOM 851 C CA . ARG A 1 101 ? 16.093 8.847 -25.532 1.00 97.62 101 ARG A CA 1
ATOM 852 C C . ARG A 1 101 ? 15.210 7.801 -24.856 1.00 97.62 101 ARG A C 1
ATOM 854 O O . ARG A 1 101 ? 15.754 6.822 -24.361 1.00 97.62 101 ARG A O 1
ATOM 861 N N . ALA A 1 102 ? 13.889 7.963 -24.898 1.00 97.94 102 ALA A N 1
ATOM 862 C CA . ALA A 1 102 ? 12.949 6.977 -24.377 1.00 97.94 102 ALA A CA 1
ATOM 863 C C . ALA A 1 102 ? 13.057 5.632 -25.107 1.00 97.94 102 ALA A C 1
ATOM 865 O O . ALA A 1 102 ? 13.232 4.612 -24.442 1.00 97.94 102 ALA A O 1
ATOM 866 N N . MET A 1 103 ? 13.094 5.641 -26.446 1.00 98.19 103 MET A N 1
ATOM 867 C CA . MET A 1 103 ? 13.298 4.421 -27.242 1.00 98.19 103 MET A CA 1
ATOM 868 C C . MET A 1 103 ? 14.619 3.721 -26.903 1.00 98.19 103 MET A C 1
ATOM 870 O O . MET A 1 103 ? 14.664 2.503 -26.720 1.00 98.19 103 MET A O 1
ATOM 874 N N . TYR A 1 104 ? 15.701 4.500 -26.797 1.00 98.38 104 TYR A N 1
ATOM 875 C CA . TYR A 1 104 ? 17.016 4.000 -26.402 1.00 98.38 104 TYR A CA 1
ATOM 876 C C . TYR A 1 104 ? 16.996 3.378 -25.000 1.00 98.38 104 TYR A C 1
ATOM 878 O O . TYR A 1 104 ? 17.463 2.253 -24.832 1.00 98.38 104 TYR A O 1
ATOM 886 N N . ASP A 1 105 ? 16.460 4.089 -24.003 1.00 98.12 105 ASP A N 1
ATOM 887 C CA . ASP A 1 105 ? 16.452 3.631 -22.614 1.00 98.12 105 ASP A CA 1
ATOM 888 C C . ASP A 1 105 ? 15.560 2.389 -22.454 1.00 98.12 105 ASP A C 1
ATOM 890 O O . ASP A 1 105 ? 15.949 1.454 -21.756 1.00 98.12 105 ASP A O 1
ATOM 894 N N . ASN A 1 106 ? 14.403 2.332 -23.122 1.00 98.06 106 ASN A N 1
ATOM 895 C CA . ASN A 1 106 ? 13.511 1.174 -23.076 1.00 98.06 106 ASN A CA 1
ATOM 896 C C . ASN A 1 106 ? 14.144 -0.072 -23.706 1.00 98.06 106 ASN A C 1
ATOM 898 O O . ASN A 1 106 ? 14.148 -1.132 -23.077 1.00 98.06 106 ASN A O 1
ATOM 902 N N . GLU A 1 107 ? 14.733 0.035 -24.903 1.00 98.38 107 GLU A N 1
ATOM 903 C CA . GLU A 1 107 ? 15.390 -1.117 -25.534 1.00 98.38 107 GLU A CA 1
ATOM 904 C C . GLU A 1 107 ? 16.617 -1.568 -24.740 1.00 98.38 107 GLU A C 1
ATOM 906 O O . GLU A 1 107 ? 16.812 -2.769 -24.534 1.00 98.38 107 GLU A O 1
ATOM 911 N N . LEU A 1 108 ? 17.429 -0.621 -24.257 1.00 97.94 108 LEU A N 1
ATOM 912 C CA . LEU A 1 108 ? 18.614 -0.914 -23.454 1.00 97.94 108 LEU A CA 1
ATOM 913 C C . LEU A 1 108 ? 18.237 -1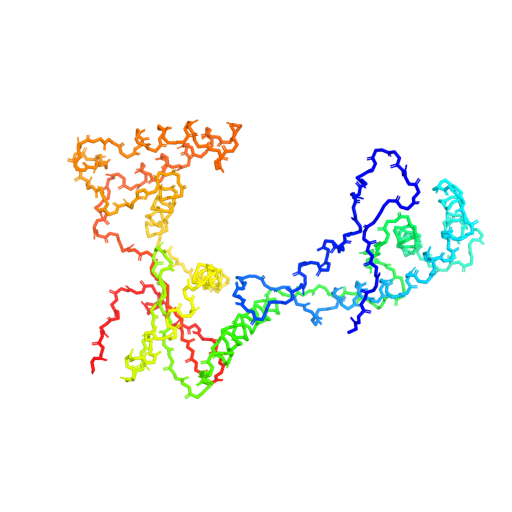.612 -22.147 1.00 97.94 108 L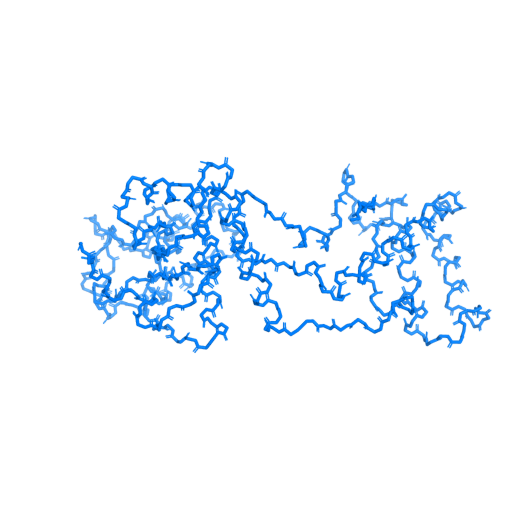EU A C 1
ATOM 915 O O . LEU A 1 108 ? 18.805 -2.659 -21.837 1.00 97.94 108 LEU A O 1
ATOM 919 N N . ASN A 1 109 ? 17.276 -1.066 -21.398 1.00 96.06 109 ASN A N 1
ATOM 920 C CA . ASN A 1 109 ? 16.851 -1.638 -20.124 1.00 96.06 109 ASN A CA 1
ATOM 921 C C . ASN A 1 109 ? 16.147 -2.981 -20.311 1.00 96.06 109 ASN A C 1
ATOM 923 O O . ASN A 1 109 ? 16.385 -3.893 -19.525 1.00 96.06 109 ASN A O 1
ATOM 927 N N . MET A 1 110 ? 15.365 -3.173 -21.374 1.00 96.19 110 MET A N 1
ATOM 928 C CA . MET A 1 110 ? 14.745 -4.472 -21.631 1.00 96.19 110 MET A CA 1
ATOM 929 C C . MET A 1 110 ? 15.790 -5.527 -22.003 1.00 96.19 110 MET A C 1
ATOM 931 O O . MET A 1 110 ? 15.735 -6.671 -21.545 1.00 96.19 110 MET A O 1
ATOM 935 N N . SER A 1 111 ? 16.789 -5.136 -22.795 1.00 96.69 111 SER A N 1
ATOM 936 C CA . SER A 1 111 ? 17.891 -6.011 -23.199 1.00 96.69 111 SER A CA 1
ATOM 937 C C . SER A 1 111 ? 18.780 -6.386 -22.010 1.00 96.69 111 SER A C 1
ATOM 939 O O . SER A 1 111 ? 19.094 -7.562 -21.828 1.00 96.69 111 SER A O 1
ATOM 941 N N . ALA A 1 112 ? 19.155 -5.406 -21.184 1.00 95.06 112 ALA A N 1
ATOM 942 C CA . ALA A 1 112 ? 20.115 -5.587 -20.100 1.00 95.06 112 ALA A CA 1
ATOM 943 C C . ALA A 1 112 ? 19.489 -6.030 -18.776 1.00 95.06 112 ALA A C 1
ATOM 945 O O . ALA A 1 112 ? 20.128 -6.775 -18.029 1.00 95.06 112 ALA A O 1
ATOM 946 N N . PHE A 1 113 ? 18.254 -5.599 -18.507 1.00 92.94 113 PHE A N 1
ATOM 947 C CA . PHE A 1 113 ? 17.601 -5.761 -17.212 1.00 92.94 113 PHE A CA 1
ATOM 948 C C . PHE A 1 113 ? 16.177 -6.306 -17.248 1.00 92.94 113 PHE A C 1
ATOM 950 O O . PHE A 1 113 ? 15.601 -6.521 -16.189 1.00 92.94 113 PHE A O 1
ATOM 957 N N . GLY A 1 114 ? 15.607 -6.561 -18.427 1.00 92.00 114 GLY A N 1
ATOM 958 C CA . GLY A 1 114 ? 14.272 -7.143 -18.550 1.00 92.00 114 GLY A CA 1
ATOM 959 C C . GLY A 1 114 ? 13.139 -6.208 -18.128 1.00 92.00 114 GLY A C 1
ATOM 960 O O . GLY A 1 114 ? 12.113 -6.690 -17.668 1.00 92.00 114 GLY A O 1
ATOM 961 N N . THR A 1 115 ? 13.316 -4.886 -18.240 1.00 92.12 115 THR A N 1
ATOM 962 C CA . THR A 1 115 ? 12.272 -3.894 -17.936 1.00 92.12 115 THR A CA 1
ATOM 963 C C . THR A 1 115 ? 12.239 -2.765 -18.964 1.00 92.12 115 THR A C 1
ATOM 965 O O . THR A 1 115 ? 13.276 -2.361 -19.483 1.00 92.12 115 THR A O 1
ATOM 968 N N . ALA A 1 116 ? 11.052 -2.219 -19.240 1.00 94.75 116 ALA A N 1
ATOM 969 C CA . ALA A 1 116 ? 10.868 -1.020 -20.058 1.00 94.75 116 ALA A CA 1
ATOM 970 C C . ALA A 1 116 ? 9.769 -0.151 -19.436 1.00 94.75 116 ALA A C 1
ATOM 972 O O . ALA A 1 116 ? 8.647 -0.615 -19.255 1.00 94.75 116 ALA A O 1
ATOM 973 N N . THR A 1 117 ? 10.100 1.083 -19.052 1.00 94.75 117 THR A N 1
ATOM 974 C CA . THR A 1 117 ? 9.207 1.927 -18.236 1.00 94.75 117 THR A CA 1
ATOM 975 C C . THR A 1 117 ? 9.209 3.404 -18.627 1.00 94.75 117 THR A C 1
ATOM 977 O O . THR A 1 117 ? 8.552 4.206 -17.968 1.00 94.75 117 THR A O 1
ATOM 980 N N . ASN A 1 118 ? 9.957 3.810 -19.657 1.00 96.31 118 ASN A N 1
ATOM 981 C CA . ASN A 1 118 ? 9.988 5.205 -20.081 1.00 96.31 118 ASN A CA 1
ATOM 982 C C . ASN A 1 118 ? 8.782 5.507 -20.980 1.00 96.31 118 ASN A C 1
ATOM 984 O O . ASN A 1 118 ? 8.780 5.177 -22.164 1.00 96.31 118 ASN A O 1
ATOM 988 N N . LEU A 1 119 ? 7.767 6.151 -20.402 1.00 95.56 119 LEU A N 1
ATOM 989 C CA . LEU A 1 119 ? 6.486 6.443 -21.051 1.00 95.56 119 LEU A CA 1
ATOM 990 C C . LEU A 1 119 ? 6.540 7.598 -22.068 1.00 95.56 119 LEU A C 1
ATOM 992 O O . LEU A 1 119 ? 5.538 7.880 -22.713 1.00 95.56 119 LEU A O 1
ATOM 996 N N . SER A 1 120 ? 7.693 8.257 -22.243 1.00 95.75 120 SER A N 1
ATOM 997 C CA . SER A 1 120 ? 7.900 9.252 -23.315 1.00 95.75 120 SER A CA 1
ATOM 998 C C . SER A 1 120 ? 8.196 8.615 -24.682 1.00 95.75 120 SER A C 1
ATOM 1000 O O . SER A 1 120 ? 8.606 9.307 -25.611 1.00 95.75 120 SER A O 1
ATOM 1002 N N . ASP A 1 121 ? 8.072 7.293 -24.797 1.00 97.50 121 ASP A N 1
ATOM 1003 C CA . ASP A 1 121 ? 8.328 6.559 -26.030 1.00 97.50 121 ASP A CA 1
ATOM 1004 C C . ASP A 1 121 ? 7.235 6.827 -27.078 1.00 97.50 121 ASP A C 1
ATOM 1006 O O . ASP A 1 121 ? 6.055 6.645 -26.772 1.00 97.50 121 ASP A O 1
ATOM 1010 N N . PRO A 1 122 ? 7.587 7.200 -28.321 1.00 95.62 122 PRO A N 1
ATOM 1011 C CA . PRO A 1 122 ? 6.613 7.538 -29.356 1.00 95.62 122 PRO A CA 1
ATOM 1012 C C . PRO A 1 122 ? 5.770 6.349 -29.838 1.00 95.62 122 PRO A C 1
ATOM 1014 O O . PRO A 1 122 ? 4.791 6.554 -30.558 1.00 95.62 122 PRO A O 1
ATOM 1017 N N . ILE A 1 123 ? 6.109 5.102 -29.477 1.00 95.31 123 ILE A N 1
ATOM 1018 C CA . ILE A 1 123 ? 5.192 3.976 -29.710 1.00 95.31 123 ILE A CA 1
ATOM 1019 C C . ILE A 1 123 ? 3.920 4.092 -28.861 1.00 95.31 123 ILE A C 1
ATOM 1021 O O . ILE A 1 123 ? 2.877 3.513 -29.193 1.00 95.31 123 ILE A O 1
ATOM 1025 N N . LEU A 1 124 ? 3.989 4.819 -27.750 1.00 95.62 124 LEU A N 1
ATOM 1026 C CA . LEU A 1 124 ? 2.835 5.139 -26.934 1.00 95.62 124 LEU A CA 1
ATOM 1027 C C . LEU A 1 124 ? 2.136 6.370 -27.514 1.00 95.62 124 LEU A C 1
ATOM 1029 O O . LEU A 1 124 ? 2.764 7.335 -27.939 1.00 95.62 124 LEU A O 1
ATOM 1033 N N . SER A 1 125 ? 0.806 6.347 -27.506 1.00 85.56 125 SER A N 1
ATOM 1034 C CA . SER A 1 125 ? 0.049 7.599 -27.546 1.00 85.56 125 SER A CA 1
ATOM 1035 C C . SER A 1 125 ? 0.277 8.347 -26.229 1.00 85.56 125 SER A C 1
ATOM 1037 O O . SER A 1 125 ? 0.722 7.736 -25.258 1.00 85.56 125 SER A O 1
ATOM 1039 N N . ALA A 1 126 ? -0.019 9.651 -26.184 1.00 86.88 126 ALA A N 1
ATOM 1040 C CA . ALA A 1 126 ? 0.142 10.448 -24.968 1.00 86.88 126 ALA A CA 1
ATOM 1041 C C . ALA A 1 126 ? -0.493 9.737 -23.759 1.00 86.88 126 ALA A C 1
ATOM 1043 O O . ALA A 1 126 ? -1.702 9.520 -23.733 1.00 86.88 126 ALA A O 1
ATOM 1044 N N . VAL A 1 127 ? 0.341 9.347 -22.792 1.00 90.75 127 VAL A N 1
ATOM 1045 C CA . VAL A 1 127 ? -0.096 8.650 -21.581 1.00 90.75 127 VAL A CA 1
ATOM 1046 C C . VAL A 1 127 ? -0.614 9.689 -20.601 1.00 90.75 127 VAL A C 1
ATOM 1048 O O . VAL A 1 127 ? 0.148 10.540 -20.134 1.00 90.75 127 VAL A O 1
ATOM 1051 N N . LYS A 1 128 ? -1.911 9.641 -20.303 1.00 90.69 128 LYS A N 1
ATOM 1052 C CA . LYS A 1 128 ? -2.525 10.546 -19.337 1.00 90.69 128 LYS A CA 1
ATOM 1053 C C . LYS A 1 128 ? -2.347 9.989 -17.922 1.00 90.69 128 LYS A C 1
ATOM 1055 O O . LYS A 1 128 ? -2.570 8.807 -17.675 1.00 90.69 128 LYS A O 1
ATOM 1060 N N . GLY A 1 129 ? -1.939 10.849 -16.992 1.00 88.19 129 GLY A N 1
ATOM 1061 C CA . GLY A 1 129 ? -1.990 10.524 -15.569 1.00 88.19 129 GLY A CA 1
ATOM 1062 C C . GLY A 1 129 ? -3.437 10.415 -15.091 1.00 88.19 129 GLY A C 1
ATOM 1063 O O . GLY A 1 129 ? -4.309 11.130 -15.587 1.00 88.19 129 GLY A O 1
ATOM 1064 N N . GLU A 1 130 ? -3.674 9.530 -14.133 1.00 92.75 130 GLU A N 1
ATOM 1065 C CA . GLU A 1 130 ? -4.978 9.399 -13.485 1.00 92.75 130 GLU A CA 1
ATOM 1066 C C . GLU A 1 130 ? -5.238 10.575 -12.546 1.00 92.75 130 GLU A C 1
ATOM 1068 O O . GLU A 1 130 ? -4.310 11.074 -11.898 1.00 92.75 130 GLU A O 1
ATOM 1073 N N . SER A 1 131 ? -6.496 10.999 -12.459 1.00 93.31 131 SER A N 1
ATOM 1074 C CA . SER A 1 131 ? -6.937 11.893 -11.393 1.00 93.31 131 SER A CA 1
ATOM 1075 C C . SER A 1 131 ? -6.990 11.150 -10.057 1.00 93.31 131 SER A C 1
ATOM 1077 O O . SER A 1 131 ? -7.085 9.920 -10.001 1.00 93.31 131 SER A O 1
ATOM 1079 N N . ASP A 1 132 ? -6.966 11.898 -8.956 1.00 92.12 132 ASP A N 1
ATOM 1080 C CA . ASP A 1 132 ? -7.099 11.285 -7.635 1.00 92.12 132 ASP A CA 1
ATOM 1081 C C . ASP A 1 132 ? -8.484 10.634 -7.438 1.00 92.12 132 ASP A C 1
ATOM 1083 O O . ASP A 1 132 ? -8.590 9.601 -6.781 1.00 92.12 132 ASP A O 1
ATOM 1087 N N . GLU A 1 133 ? -9.530 11.169 -8.078 1.00 92.56 133 GLU A N 1
ATOM 1088 C CA . GLU A 1 133 ? -10.884 10.594 -8.078 1.00 92.56 133 GLU A CA 1
ATOM 1089 C C . GLU A 1 133 ? -10.938 9.242 -8.812 1.00 92.56 133 GLU A C 1
ATOM 1091 O O . GLU A 1 133 ? -11.516 8.280 -8.305 1.00 92.56 133 GLU A O 1
ATOM 1096 N N . GLU A 1 134 ? -10.296 9.131 -9.983 1.00 94.12 134 GLU A N 1
ATOM 1097 C CA . GLU A 1 134 ? -10.195 7.867 -10.730 1.00 94.12 134 GLU A CA 1
ATOM 1098 C C . GLU A 1 134 ? -9.509 6.788 -9.877 1.00 94.12 134 GLU A C 1
ATOM 1100 O O . GLU A 1 134 ? -10.000 5.659 -9.778 1.00 94.12 134 GLU A O 1
ATOM 1105 N N . ARG A 1 135 ? -8.422 7.161 -9.189 1.00 93.31 135 ARG A N 1
ATOM 1106 C CA . ARG A 1 135 ? -7.686 6.270 -8.282 1.00 93.31 135 ARG A CA 1
ATOM 1107 C C . ARG A 1 135 ? -8.523 5.837 -7.086 1.00 93.31 135 ARG A C 1
ATOM 1109 O O . ARG A 1 135 ? -8.550 4.649 -6.762 1.00 93.31 135 ARG A O 1
ATOM 1116 N N . GLN A 1 136 ? -9.213 6.770 -6.430 1.00 93.44 136 GLN A N 1
ATOM 1117 C CA . GLN A 1 136 ? -10.044 6.462 -5.266 1.00 93.44 136 GLN A CA 1
ATOM 1118 C C . GLN A 1 136 ? -11.200 5.525 -5.642 1.00 93.44 136 GLN A C 1
ATOM 1120 O O . GLN A 1 136 ? -11.432 4.529 -4.950 1.00 93.44 136 GLN A O 1
ATOM 1125 N N . ASN A 1 137 ? -11.880 5.799 -6.759 1.00 94.19 137 ASN A N 1
ATOM 1126 C CA . ASN A 1 137 ? -12.988 4.982 -7.247 1.00 94.19 137 ASN A CA 1
ATOM 1127 C C . ASN A 1 137 ? -12.534 3.559 -7.590 1.00 94.19 137 ASN A C 1
ATOM 1129 O O . ASN A 1 137 ? -13.147 2.591 -7.130 1.00 94.19 137 ASN A O 1
ATOM 1133 N N . PHE A 1 138 ? -11.425 3.417 -8.325 1.00 95.12 138 PHE A N 1
ATOM 1134 C CA . PHE A 1 138 ? -10.860 2.103 -8.632 1.00 95.12 138 PHE A CA 1
ATOM 1135 C C . PHE A 1 138 ? -10.452 1.349 -7.359 1.00 95.12 138 PHE A C 1
ATOM 1137 O O . PHE A 1 138 ? -10.737 0.155 -7.218 1.00 95.12 138 PHE A O 1
ATOM 1144 N N . ASN A 1 139 ? -9.814 2.035 -6.405 1.00 95.50 139 ASN A N 1
ATOM 1145 C CA . ASN A 1 139 ? -9.390 1.424 -5.151 1.00 95.50 139 ASN A CA 1
ATOM 1146 C C . ASN A 1 139 ? -10.587 0.913 -4.333 1.00 95.50 139 ASN A C 1
ATOM 1148 O O . ASN A 1 139 ? -10.576 -0.232 -3.884 1.00 95.50 139 ASN A O 1
ATOM 1152 N N . ARG A 1 140 ? -11.656 1.711 -4.203 1.00 96.06 140 ARG A N 1
ATOM 1153 C CA . ARG A 1 140 ? -12.897 1.304 -3.520 1.00 96.06 140 ARG A CA 1
ATOM 1154 C C . ARG A 1 140 ? -13.552 0.100 -4.190 1.00 96.06 140 ARG A C 1
ATOM 1156 O O . ARG A 1 140 ? -13.975 -0.834 -3.505 1.00 96.06 140 ARG A O 1
ATOM 1163 N N . GLN A 1 141 ? -13.611 0.091 -5.520 1.00 95.56 141 GLN A N 1
ATOM 1164 C CA . GLN A 1 141 ? -14.138 -1.047 -6.270 1.00 95.56 141 GLN A CA 1
ATOM 1165 C C . GLN A 1 141 ? -13.273 -2.301 -6.069 1.00 95.56 141 GLN A C 1
ATOM 1167 O O . GLN A 1 141 ? -13.804 -3.396 -5.897 1.00 95.56 141 GLN A O 1
ATOM 1172 N N . SER A 1 142 ? -11.949 -2.145 -6.019 1.00 96.06 142 SER A N 1
ATOM 1173 C CA . SER A 1 142 ? -11.015 -3.248 -5.766 1.00 96.06 142 SER A CA 1
ATOM 1174 C C . SER A 1 142 ? -11.199 -3.845 -4.369 1.00 96.06 142 SER A C 1
ATOM 1176 O O . SER A 1 142 ? -11.318 -5.062 -4.246 1.00 96.06 142 SER A O 1
ATOM 1178 N N . VAL A 1 143 ? -11.311 -3.008 -3.332 1.00 97.25 143 VAL A N 1
ATOM 1179 C CA . VAL A 1 143 ? -11.597 -3.454 -1.955 1.00 97.25 143 VAL A CA 1
ATOM 1180 C C . VAL A 1 143 ? -12.957 -4.153 -1.875 1.00 97.25 143 VAL A C 1
ATOM 1182 O O . VAL A 1 143 ? -13.066 -5.226 -1.285 1.00 97.25 143 VAL A O 1
ATOM 1185 N N . THR A 1 144 ? -13.981 -3.603 -2.534 1.00 96.75 144 THR A N 1
ATOM 1186 C CA . THR A 1 144 ? -15.311 -4.230 -2.636 1.00 96.75 144 THR A CA 1
ATOM 1187 C C . THR A 1 144 ? -15.214 -5.630 -3.256 1.00 96.75 144 THR A C 1
ATOM 1189 O O . THR A 1 144 ? -15.733 -6.599 -2.703 1.00 96.75 144 THR A O 1
ATOM 1192 N N . ASN A 1 145 ? -14.493 -5.765 -4.372 1.00 95.56 145 ASN A N 1
ATOM 1193 C CA . ASN A 1 145 ? -14.287 -7.051 -5.037 1.00 95.56 145 ASN A CA 1
ATOM 1194 C C . ASN A 1 145 ? -13.498 -8.035 -4.161 1.00 95.56 145 ASN A C 1
ATOM 1196 O O . ASN A 1 145 ? -13.821 -9.219 -4.139 1.00 95.56 145 ASN A O 1
ATOM 1200 N N . GLN A 1 146 ? -12.493 -7.569 -3.417 1.00 97.06 146 GLN A N 1
ATOM 1201 C CA . GLN A 1 146 ? -11.720 -8.393 -2.481 1.00 97.06 146 GLN A CA 1
ATOM 1202 C C . GLN A 1 146 ? -12.602 -8.955 -1.363 1.00 97.06 146 GLN A C 1
ATOM 1204 O O . GLN A 1 146 ? -12.557 -10.159 -1.111 1.00 97.06 146 GLN A O 1
ATOM 1209 N N . ILE A 1 147 ? -13.459 -8.124 -0.760 1.00 97.31 147 ILE A N 1
ATOM 1210 C CA . ILE A 1 147 ? -14.456 -8.563 0.230 1.00 97.31 147 ILE A CA 1
ATOM 1211 C C . ILE A 1 147 ? -15.381 -9.620 -0.388 1.00 97.31 147 ILE A C 1
ATOM 1213 O O . ILE A 1 147 ? -15.516 -10.718 0.156 1.00 97.31 147 ILE A O 1
ATOM 1217 N N . ASN A 1 148 ? -15.954 -9.337 -1.561 1.00 95.75 148 ASN A N 1
ATOM 1218 C CA . ASN A 1 148 ? -16.840 -10.270 -2.262 1.00 95.75 148 ASN A CA 1
ATOM 1219 C C . ASN A 1 148 ? -16.138 -11.603 -2.581 1.00 95.75 148 ASN A C 1
ATOM 1221 O O . ASN A 1 148 ? -16.732 -12.671 -2.432 1.00 95.75 148 ASN A O 1
ATOM 1225 N N . ASN A 1 149 ? -14.867 -11.570 -2.985 1.00 95.81 149 ASN A N 1
ATOM 1226 C CA . ASN A 1 149 ? -14.083 -12.765 -3.296 1.00 95.81 149 ASN A CA 1
ATOM 1227 C C . ASN A 1 149 ? -13.788 -13.606 -2.046 1.00 95.81 149 ASN A C 1
ATOM 1229 O O . ASN A 1 149 ? -13.946 -14.826 -2.089 1.00 95.81 149 ASN A O 1
ATOM 1233 N N . ILE A 1 150 ? -13.411 -12.977 -0.926 1.00 96.69 150 ILE A N 1
ATOM 1234 C CA . ILE A 1 150 ? -13.188 -13.669 0.355 1.00 96.69 150 ILE A CA 1
ATOM 1235 C C . ILE A 1 150 ? -14.467 -14.392 0.796 1.00 96.69 150 ILE A C 1
ATOM 1237 O O . ILE A 1 150 ? -14.428 -15.569 1.165 1.00 96.69 150 ILE A O 1
ATOM 1241 N N . LEU A 1 151 ? -15.614 -13.716 0.719 1.00 96.62 151 LEU A N 1
ATOM 1242 C CA . LEU A 1 151 ? -16.894 -14.257 1.174 1.00 96.62 151 LEU A CA 1
ATOM 1243 C C . LEU A 1 151 ? -17.450 -15.330 0.227 1.00 96.62 151 LEU A C 1
ATOM 1245 O O . LEU A 1 151 ? -17.840 -16.408 0.684 1.00 96.62 151 LEU A O 1
ATOM 1249 N N . SER A 1 152 ? -17.408 -15.101 -1.087 1.00 95.69 152 SER A N 1
ATOM 1250 C CA . SER A 1 152 ? -17.905 -16.060 -2.085 1.00 95.69 152 SER A CA 1
ATOM 1251 C C . SER A 1 152 ? -17.103 -17.363 -2.105 1.00 95.69 152 SER A C 1
ATOM 1253 O O . SER A 1 152 ? -17.699 -18.439 -2.185 1.00 95.69 152 SER A O 1
ATOM 1255 N N . LYS A 1 153 ? -15.774 -17.308 -1.911 1.00 95.62 153 LYS A N 1
ATOM 1256 C CA . LYS A 1 153 ? -14.924 -18.502 -1.711 1.00 95.62 153 LYS A CA 1
ATOM 1257 C C . LYS A 1 153 ? -15.361 -19.348 -0.510 1.00 95.62 153 LYS A C 1
ATOM 1259 O O . LYS A 1 153 ? -15.116 -20.551 -0.490 1.00 95.62 153 LYS A O 1
ATOM 1264 N N . ASN A 1 154 ? -16.050 -18.738 0.454 1.00 96.06 154 ASN A N 1
ATOM 1265 C CA . ASN A 1 154 ? -16.592 -19.377 1.652 1.00 96.06 154 ASN A CA 1
ATOM 1266 C C . ASN A 1 154 ? -18.114 -19.626 1.580 1.00 96.06 154 ASN A C 1
ATOM 1268 O O . ASN A 1 154 ? -18.759 -19.893 2.604 1.00 96.06 154 ASN A O 1
ATOM 1272 N N . GLY A 1 155 ? -18.684 -19.560 0.370 1.00 96.38 155 GLY A N 1
ATOM 1273 C CA . GLY A 1 155 ? -20.091 -19.846 0.093 1.00 96.38 155 GLY A CA 1
ATOM 1274 C C . GLY A 1 155 ? -21.062 -18.776 0.592 1.00 96.38 155 GLY A C 1
ATOM 1275 O O . GLY A 1 155 ? -22.222 -19.096 0.837 1.00 96.38 155 GLY A O 1
ATOM 1276 N N . ILE A 1 156 ? -20.600 -17.539 0.792 1.00 96.44 156 ILE A N 1
ATOM 1277 C CA . ILE A 1 156 ? -21.427 -16.408 1.224 1.00 96.44 156 ILE A CA 1
ATOM 1278 C C . ILE A 1 156 ? -21.611 -15.459 0.038 1.00 96.44 156 ILE A C 1
ATOM 1280 O O . ILE A 1 156 ? -20.642 -14.874 -0.444 1.00 96.44 156 ILE A O 1
ATOM 1284 N N . ASP A 1 157 ? -22.854 -15.291 -0.412 1.00 94.19 157 ASP A N 1
ATOM 1285 C CA . ASP A 1 157 ? -23.222 -14.229 -1.350 1.00 94.19 157 ASP A CA 1
ATOM 1286 C C . ASP A 1 157 ? -23.710 -13.010 -0.566 1.00 94.19 157 ASP A C 1
ATOM 1288 O O . ASP A 1 157 ? -24.763 -13.035 0.068 1.00 94.19 157 ASP A O 1
ATOM 1292 N N . ILE A 1 158 ? -22.899 -11.957 -0.577 1.00 93.50 158 ILE A N 1
ATOM 1293 C CA . ILE A 1 158 ? -23.153 -10.712 0.147 1.00 93.50 158 ILE A CA 1
ATOM 1294 C C . ILE A 1 158 ? -23.867 -9.668 -0.728 1.00 93.50 158 ILE A C 1
ATOM 1296 O O . ILE A 1 158 ? -24.386 -8.694 -0.197 1.00 93.50 158 ILE A O 1
ATOM 1300 N N . ASN A 1 159 ? -23.947 -9.854 -2.054 1.00 90.31 159 ASN A N 1
ATOM 1301 C CA . ASN A 1 159 ? -24.349 -8.787 -2.985 1.00 90.31 159 ASN A CA 1
ATOM 1302 C C . ASN A 1 159 ? -25.773 -8.258 -2.752 1.00 90.31 159 ASN A C 1
ATOM 1304 O O . ASN A 1 159 ? -26.048 -7.093 -3.038 1.00 90.31 159 ASN A O 1
ATOM 1308 N N . SER A 1 160 ? -26.672 -9.108 -2.246 1.00 89.00 160 SER A N 1
ATOM 1309 C CA . SER A 1 160 ? -28.055 -8.751 -1.911 1.00 89.00 160 SER A CA 1
ATOM 1310 C C . SER A 1 160 ? -28.245 -8.285 -0.464 1.00 89.00 160 SER A C 1
ATOM 1312 O O . SER A 1 160 ? -29.378 -8.024 -0.067 1.00 89.00 160 SER A O 1
ATOM 1314 N N . LEU A 1 161 ? -27.182 -8.250 0.342 1.00 93.06 161 LEU A N 1
ATOM 1315 C CA . LEU A 1 161 ? -27.236 -7.832 1.740 1.00 93.06 161 LEU A CA 1
ATOM 1316 C C . LEU A 1 161 ? -26.997 -6.324 1.867 1.00 93.06 161 LEU A C 1
ATOM 1318 O O . LEU A 1 161 ? -26.276 -5.717 1.071 1.00 93.06 161 LEU A O 1
ATOM 1322 N N . SER A 1 162 ? -27.566 -5.753 2.924 1.00 94.50 162 SER A N 1
ATOM 1323 C CA . SER A 1 162 ? -27.315 -4.379 3.354 1.00 94.50 162 SER A CA 1
ATOM 1324 C C . SER A 1 162 ? -26.647 -4.423 4.718 1.00 94.50 162 SER A C 1
ATOM 1326 O O . SER A 1 162 ? -27.312 -4.702 5.709 1.00 94.50 162 SER A O 1
ATOM 1328 N N . LEU A 1 163 ? -25.343 -4.179 4.783 1.00 95.31 163 LEU A N 1
ATOM 1329 C CA . LEU A 1 163 ? -24.546 -4.347 5.999 1.00 95.31 163 LEU A CA 1
ATOM 1330 C C . LEU A 1 163 ? -23.890 -3.035 6.411 1.00 95.31 163 LEU A C 1
ATOM 1332 O O . LEU A 1 163 ? -23.631 -2.166 5.579 1.00 95.31 163 LEU A O 1
ATOM 1336 N N . VAL A 1 164 ? -23.535 -2.941 7.688 1.00 96.06 164 VAL A N 1
ATOM 1337 C CA . VAL A 1 164 ? -22.576 -1.946 8.170 1.00 96.06 164 VAL A CA 1
ATOM 1338 C C . VAL A 1 164 ? -21.368 -2.684 8.723 1.00 96.06 164 VAL A C 1
ATOM 1340 O O . VAL A 1 164 ? -21.485 -3.468 9.664 1.00 96.06 164 VAL A O 1
ATOM 1343 N N . PHE A 1 165 ? -20.205 -2.443 8.127 1.00 97.31 165 PHE A N 1
ATOM 1344 C CA . PHE A 1 165 ? -18.932 -2.880 8.679 1.00 97.31 165 PHE A CA 1
ATOM 1345 C C . PHE A 1 165 ? -18.451 -1.830 9.668 1.00 97.31 165 PHE A C 1
ATOM 1347 O O . PHE A 1 165 ? -18.444 -0.645 9.341 1.00 97.31 165 PHE A O 1
ATOM 1354 N N . SER A 1 166 ? -18.022 -2.262 10.847 1.00 96.56 166 SER A N 1
ATOM 1355 C CA . SER A 1 166 ? -17.383 -1.396 11.831 1.00 96.56 166 SER A CA 1
ATOM 1356 C C . SER A 1 166 ? -16.070 -2.009 12.279 1.00 96.56 166 SER A C 1
ATOM 1358 O O . SER A 1 166 ? -16.015 -3.213 12.526 1.00 96.56 166 SER A O 1
ATOM 1360 N N . ILE A 1 167 ? -15.020 -1.201 12.354 1.00 98.00 167 ILE A N 1
ATOM 1361 C CA . ILE A 1 167 ? -13.676 -1.644 12.711 1.00 98.00 167 ILE A CA 1
ATOM 1362 C C . ILE A 1 167 ? -13.154 -0.752 13.831 1.00 98.00 167 ILE A C 1
ATOM 1364 O O . ILE A 1 167 ? -13.140 0.474 13.693 1.00 98.00 167 ILE A O 1
ATOM 1368 N N . ASP A 1 168 ? -12.753 -1.370 14.937 1.00 96.19 168 ASP A N 1
ATOM 1369 C CA . ASP A 1 168 ? -12.273 -0.654 16.119 1.00 96.19 168 ASP A CA 1
ATOM 1370 C C . ASP A 1 168 ? -10.788 -0.239 16.025 1.00 96.19 168 ASP A C 1
ATOM 1372 O O . ASP A 1 168 ? -10.077 -0.564 15.065 1.00 96.19 168 ASP A O 1
ATOM 1376 N N . LYS A 1 169 ? -10.304 0.475 17.051 1.00 94.88 169 LYS A N 1
ATOM 1377 C CA . LYS A 1 169 ? -8.893 0.897 17.198 1.00 94.88 169 LYS A CA 1
ATOM 1378 C C . LYS A 1 169 ? -7.880 -0.263 17.203 1.00 94.88 169 LYS A C 1
ATOM 1380 O O . LYS A 1 169 ? -6.694 -0.060 16.909 1.00 94.88 169 LYS A O 1
ATOM 1385 N N . ASP A 1 170 ? -8.344 -1.462 17.541 1.00 96.00 170 ASP A N 1
ATOM 1386 C CA . ASP A 1 170 ? -7.575 -2.702 17.628 1.00 96.00 170 ASP A CA 1
ATOM 1387 C C . ASP A 1 170 ? -7.602 -3.497 16.309 1.00 96.00 170 ASP A C 1
ATOM 1389 O O . ASP A 1 170 ? -6.913 -4.509 16.178 1.00 96.00 170 ASP A O 1
ATOM 1393 N N . TYR A 1 171 ? -8.309 -2.978 15.299 1.00 97.31 171 TYR A N 1
ATOM 1394 C CA . TYR A 1 171 ? -8.566 -3.602 14.005 1.00 97.31 171 TYR A CA 1
ATOM 1395 C C . TYR A 1 171 ? -9.456 -4.848 14.069 1.00 97.31 171 TYR A C 1
ATOM 1397 O O . TYR A 1 171 ? -9.325 -5.723 13.215 1.00 97.31 171 TYR A O 1
ATOM 1405 N N . ASN A 1 172 ? -10.384 -4.930 15.022 1.00 97.06 172 ASN A N 1
ATOM 1406 C CA . ASN A 1 172 ? -11.416 -5.963 15.019 1.00 97.06 172 ASN A CA 1
ATOM 1407 C C . ASN A 1 172 ? -12.627 -5.494 14.213 1.00 97.06 172 ASN A C 1
ATOM 1409 O O . ASN A 1 172 ? -13.251 -4.478 14.522 1.00 97.06 172 ASN A O 1
ATOM 1413 N N . LEU A 1 173 ? -12.984 -6.263 13.186 1.00 98.12 173 LEU A N 1
ATOM 1414 C CA . LEU A 1 173 ? -14.149 -6.013 12.347 1.00 98.12 173 LEU A CA 1
ATOM 1415 C C . LEU A 1 173 ? -15.404 -6.705 12.889 1.00 98.12 173 LEU A C 1
ATOM 1417 O O . LEU A 1 173 ? -15.447 -7.928 13.055 1.00 98.12 173 LEU A O 1
ATOM 1421 N N . SER A 1 174 ? -16.468 -5.924 13.038 1.00 97.31 174 SER A N 1
ATOM 1422 C CA . SER A 1 174 ? -17.829 -6.361 13.351 1.00 97.31 174 SER A CA 1
ATOM 1423 C C . SER A 1 174 ? -18.792 -6.027 12.209 1.00 97.31 174 SER A C 1
ATOM 1425 O O . SER A 1 174 ? -18.635 -5.013 11.526 1.00 97.31 174 SER A O 1
ATOM 1427 N N . VAL A 1 175 ? -19.790 -6.886 11.999 1.00 96.75 175 VAL A N 1
ATOM 1428 C CA . VAL A 1 175 ? -20.844 -6.713 10.989 1.00 96.75 175 VAL A CA 1
ATOM 1429 C C . VAL A 1 175 ? -22.171 -6.434 11.681 1.00 96.75 175 VAL A C 1
ATOM 1431 O O . VAL A 1 175 ? -22.594 -7.194 12.549 1.00 96.75 175 VAL A O 1
ATOM 1434 N N . PHE A 1 176 ? -22.841 -5.370 11.254 1.00 93.50 176 PHE A N 1
ATOM 1435 C CA . PHE A 1 176 ? -24.148 -4.939 11.741 1.00 93.50 176 PHE A CA 1
ATOM 1436 C C . PHE A 1 176 ? -25.170 -4.876 10.602 1.00 93.50 176 PHE A C 1
ATOM 1438 O O . PHE A 1 176 ? -24.826 -5.028 9.427 1.00 93.50 176 PHE A O 1
ATOM 1445 N N . ASN A 1 177 ? -26.427 -4.606 10.970 1.00 91.62 177 ASN A N 1
ATOM 1446 C CA . ASN A 1 177 ? -27.574 -4.520 10.062 1.00 91.62 177 ASN A CA 1
ATOM 1447 C C . ASN A 1 177 ? -27.915 -5.853 9.366 1.00 91.62 177 ASN A C 1
ATOM 1449 O O . ASN A 1 177 ? -28.325 -5.889 8.211 1.00 91.62 177 ASN A O 1
ATOM 1453 N N . LEU A 1 178 ? -27.739 -6.965 10.087 1.00 90.19 178 LEU A N 1
ATOM 1454 C CA . LEU A 1 178 ? -28.072 -8.309 9.627 1.00 90.19 178 LEU A CA 1
ATOM 1455 C C . LEU A 1 178 ? -28.794 -9.078 10.739 1.00 90.19 178 LEU A C 1
ATOM 1457 O O . LEU A 1 178 ? -28.234 -9.259 11.817 1.00 90.19 178 LEU A O 1
ATOM 1461 N N . GLU A 1 179 ? -30.020 -9.544 10.475 1.00 91.00 179 GLU A N 1
ATOM 1462 C CA . GLU A 1 179 ? -30.820 -10.313 11.450 1.00 91.00 179 GLU A CA 1
ATOM 1463 C C . GLU A 1 179 ? -30.170 -11.664 11.800 1.00 91.00 179 GLU A C 1
ATOM 1465 O O . GLU A 1 179 ? -30.226 -12.130 12.941 1.00 91.00 179 GLU A O 1
ATOM 1470 N N . ASP A 1 180 ? -29.520 -12.297 10.820 1.00 93.88 180 ASP A N 1
ATOM 1471 C CA . ASP A 1 180 ? -28.788 -13.545 11.020 1.00 93.88 180 ASP A CA 1
ATOM 1472 C C . ASP A 1 180 ? -27.443 -13.274 11.712 1.00 93.88 180 ASP A C 1
ATOM 1474 O O . ASP A 1 180 ? -26.405 -13.060 11.078 1.00 93.88 180 ASP A O 1
ATOM 1478 N N . SER A 1 181 ? -27.467 -13.301 13.046 1.00 93.12 181 SER A N 1
ATOM 1479 C CA . SER A 1 181 ? -26.276 -13.109 13.881 1.00 93.12 181 SER A CA 1
ATOM 1480 C C . SER A 1 181 ? -25.188 -14.164 13.646 1.00 93.12 181 SER A C 1
ATOM 1482 O O . SER A 1 181 ? -24.001 -13.853 13.764 1.00 93.12 181 SER A O 1
ATOM 1484 N N . ALA A 1 182 ? -25.550 -15.394 13.265 1.00 96.62 182 ALA A N 1
ATOM 1485 C CA . ALA A 1 182 ? -24.573 -16.436 12.961 1.00 96.62 182 ALA A CA 1
ATOM 1486 C C . ALA A 1 182 ? -23.843 -16.134 11.645 1.00 96.62 182 ALA A C 1
ATOM 1488 O O . ALA A 1 182 ? -22.621 -16.295 11.561 1.00 96.62 182 ALA A O 1
ATOM 1489 N N . LEU A 1 183 ? -24.568 -15.644 10.635 1.00 96.94 183 LEU A N 1
ATOM 1490 C CA . LEU A 1 183 ? -23.974 -15.166 9.390 1.00 96.94 183 LEU A CA 1
ATOM 1491 C C . LEU A 1 183 ? -23.113 -13.917 9.620 1.00 96.94 183 LEU A C 1
ATOM 1493 O O . LEU A 1 183 ? -22.001 -13.864 9.094 1.00 96.94 183 LEU A O 1
ATOM 1497 N N . ALA A 1 184 ? -23.564 -12.965 10.443 1.00 96.62 184 ALA A N 1
ATOM 1498 C CA . ALA A 1 184 ? -22.790 -11.770 10.790 1.00 96.62 184 ALA A CA 1
ATOM 1499 C C . ALA A 1 184 ? -21.437 -12.143 11.420 1.00 96.62 184 ALA A C 1
ATOM 1501 O O . ALA A 1 184 ? -20.390 -11.701 10.947 1.00 96.62 184 ALA A O 1
ATOM 1502 N N . LEU A 1 185 ? -21.445 -13.042 12.412 1.00 97.12 185 LEU A N 1
ATOM 1503 C CA . LEU A 1 185 ? -20.227 -13.552 13.050 1.00 97.12 185 LEU A CA 1
ATOM 1504 C C . LEU A 1 185 ? -19.318 -14.292 12.063 1.00 97.12 185 LEU A C 1
ATOM 1506 O O . LEU A 1 185 ? -18.097 -14.133 12.111 1.00 97.12 185 LEU A O 1
ATOM 1510 N N . LYS A 1 186 ? -19.892 -15.077 11.143 1.00 98.12 186 LYS A N 1
ATOM 1511 C CA . LYS A 1 186 ? -19.118 -15.778 10.111 1.00 98.12 186 LYS A CA 1
ATOM 1512 C C . LYS A 1 186 ? -18.429 -14.795 9.157 1.00 98.12 186 LYS A C 1
ATOM 1514 O O . LYS A 1 186 ? -17.249 -14.978 8.866 1.00 98.12 186 LYS A O 1
ATOM 1519 N N . ILE A 1 187 ? -19.132 -13.758 8.693 1.00 98.19 187 ILE A N 1
ATOM 1520 C CA . ILE A 1 187 ? -18.561 -12.703 7.837 1.00 98.19 187 ILE A CA 1
ATOM 1521 C C . ILE A 1 187 ? -17.451 -11.963 8.592 1.00 98.19 187 ILE A C 1
ATOM 1523 O O . ILE A 1 187 ? -16.346 -11.838 8.067 1.00 98.19 187 ILE A O 1
ATOM 1527 N N . SER A 1 188 ? -17.710 -11.546 9.837 1.00 97.88 188 SER A N 1
ATOM 1528 C CA . SER A 1 188 ? -16.706 -10.930 10.708 1.00 97.88 188 SER A CA 1
ATOM 1529 C C . SER A 1 188 ? -15.455 -11.791 10.842 1.00 97.88 188 SER A C 1
ATOM 1531 O O . SER A 1 188 ? -14.355 -11.293 10.629 1.00 97.88 188 SER A O 1
ATOM 1533 N N . SER A 1 189 ? -15.594 -13.082 11.155 1.00 98.12 189 SER A N 1
ATOM 1534 C CA . SER A 1 189 ? -14.445 -13.981 11.316 1.00 98.12 189 SER A CA 1
ATOM 1535 C C . SER A 1 189 ? -13.580 -14.022 10.056 1.00 98.12 189 SER A C 1
ATOM 1537 O O . SER A 1 189 ? -12.373 -13.827 10.147 1.00 98.12 189 SER A O 1
ATOM 1539 N N . LEU A 1 190 ? -14.192 -14.208 8.883 1.00 98.00 190 LEU A N 1
ATOM 1540 C CA . LEU A 1 190 ? -13.474 -14.293 7.607 1.00 98.00 190 LEU A CA 1
ATOM 1541 C C . LEU A 1 190 ? -12.746 -12.988 7.253 1.00 98.00 190 LEU A C 1
ATOM 1543 O O . LEU A 1 190 ? -11.621 -13.009 6.756 1.00 98.00 190 LEU A O 1
ATOM 1547 N N . LEU A 1 191 ? -13.371 -11.838 7.516 1.00 98.06 191 LEU A N 1
ATOM 1548 C CA . LEU A 1 191 ? -12.780 -10.528 7.226 1.00 98.06 191 LEU A CA 1
ATOM 1549 C C . LEU A 1 191 ? -11.763 -10.064 8.283 1.00 98.06 191 LEU A C 1
ATOM 1551 O O . LEU A 1 191 ? -11.066 -9.081 8.048 1.00 98.06 191 LEU A O 1
ATOM 1555 N N . ASN A 1 192 ? -11.631 -10.767 9.409 1.00 98.12 192 ASN A N 1
ATOM 1556 C CA . ASN A 1 192 ? -10.568 -10.538 10.394 1.00 98.12 192 ASN A CA 1
ATOM 1557 C C . ASN A 1 192 ? -9.305 -11.384 10.132 1.00 98.12 192 ASN A C 1
ATOM 1559 O O . ASN A 1 192 ? -8.258 -11.132 10.727 1.00 98.12 192 ASN A O 1
ATOM 1563 N N . GLU A 1 193 ? -9.353 -12.362 9.225 1.00 96.12 193 GLU A N 1
ATOM 1564 C CA . GLU A 1 193 ? -8.178 -13.160 8.855 1.00 96.12 193 GLU A CA 1
ATOM 1565 C C . GLU A 1 193 ? -7.142 -12.333 8.068 1.00 96.12 193 GLU A C 1
ATOM 1567 O O . GLU A 1 193 ? -7.463 -11.331 7.433 1.00 96.12 193 GLU A O 1
ATOM 1572 N N . ASN A 1 194 ? -5.875 -12.763 8.072 1.00 92.88 194 ASN A N 1
ATOM 1573 C CA . ASN A 1 194 ? -4.811 -12.235 7.199 1.00 92.88 194 ASN A CA 1
ATOM 1574 C C . ASN A 1 194 ? -4.599 -10.702 7.239 1.00 92.88 194 ASN A C 1
ATOM 1576 O O . ASN A 1 194 ? -4.153 -10.122 6.251 1.00 92.88 194 ASN A O 1
ATOM 1580 N N . ASN A 1 195 ? -4.878 -10.045 8.374 1.00 95.38 195 ASN A N 1
ATOM 1581 C CA . ASN A 1 195 ? -4.853 -8.579 8.545 1.00 95.38 195 ASN A CA 1
ATOM 1582 C C . ASN A 1 195 ? -5.862 -7.806 7.671 1.00 95.38 195 ASN A C 1
ATOM 1584 O O . ASN A 1 195 ? -5.727 -6.591 7.508 1.00 95.38 195 ASN A O 1
ATOM 1588 N N . ASN A 1 196 ? -6.886 -8.474 7.137 1.00 97.88 196 ASN A N 1
ATOM 1589 C CA . ASN A 1 196 ? -7.887 -7.858 6.266 1.00 97.88 196 ASN A CA 1
ATOM 1590 C C . ASN A 1 196 ? -8.595 -6.674 6.940 1.00 97.88 196 ASN A C 1
ATOM 1592 O O . ASN A 1 196 ? -8.734 -5.622 6.321 1.00 97.88 196 ASN A O 1
ATOM 1596 N N . ALA A 1 197 ? -8.962 -6.795 8.217 1.00 98.19 197 ALA A N 1
ATOM 1597 C CA . ALA A 1 197 ? -9.599 -5.715 8.967 1.00 98.19 197 ALA A CA 1
ATOM 1598 C C . ALA A 1 197 ? -8.702 -4.471 9.111 1.00 98.19 197 ALA A C 1
ATOM 1600 O O . ALA A 1 197 ? -9.177 -3.349 8.957 1.00 98.19 197 ALA A O 1
ATOM 1601 N N . LYS A 1 198 ? -7.386 -4.638 9.296 1.00 98.00 198 LYS A N 1
ATOM 1602 C CA . LYS A 1 198 ? -6.434 -3.514 9.326 1.00 98.00 198 LYS A CA 1
ATOM 1603 C C . LYS A 1 198 ? -6.317 -2.818 7.967 1.00 98.00 198 LYS A C 1
ATOM 1605 O O . LYS A 1 198 ? -6.298 -1.586 7.896 1.00 98.00 198 LYS A O 1
ATOM 1610 N N . GLU A 1 199 ? -6.227 -3.588 6.885 1.00 98.25 199 GLU A N 1
ATOM 1611 C CA . GLU A 1 199 ? -6.188 -3.036 5.524 1.00 98.25 199 GLU A CA 1
ATOM 1612 C C . GLU A 1 199 ? -7.504 -2.324 5.189 1.00 98.25 199 GLU A C 1
ATOM 1614 O O . GLU A 1 199 ? -7.506 -1.230 4.626 1.00 98.25 199 GLU A O 1
ATOM 1619 N N . PHE A 1 200 ? -8.633 -2.883 5.617 1.00 98.31 200 PHE A N 1
ATOM 1620 C CA . PHE A 1 200 ? -9.931 -2.265 5.405 1.00 98.31 200 PHE A CA 1
ATOM 1621 C C . PHE A 1 200 ? -10.104 -0.981 6.232 1.00 98.31 200 PHE A C 1
ATOM 1623 O O . PHE A 1 200 ? -10.507 0.044 5.685 1.00 98.31 200 PHE A O 1
ATOM 1630 N N . PHE A 1 201 ? -9.684 -0.973 7.501 1.00 98.00 201 PHE A N 1
ATOM 1631 C CA . PHE A 1 201 ? -9.620 0.241 8.323 1.00 98.00 201 PHE A CA 1
ATOM 1632 C C . PHE A 1 201 ? -8.784 1.330 7.645 1.00 98.00 201 PHE A C 1
ATOM 1634 O O . PHE A 1 201 ? -9.201 2.484 7.545 1.00 98.00 201 PHE A O 1
ATOM 1641 N N . THR A 1 202 ? -7.612 0.954 7.126 1.00 97.56 202 THR A N 1
ATOM 1642 C CA . THR A 1 202 ? -6.707 1.878 6.431 1.00 97.56 202 THR A CA 1
ATOM 1643 C C . THR A 1 202 ? -7.365 2.464 5.180 1.00 97.56 202 THR A C 1
ATOM 1645 O O . THR A 1 202 ? -7.267 3.670 4.954 1.00 97.56 202 THR A O 1
ATOM 1648 N N . HIS A 1 203 ? -8.087 1.651 4.402 1.00 97.44 203 HIS A N 1
ATOM 1649 C CA . HIS A 1 203 ? -8.858 2.119 3.248 1.00 97.44 203 HIS A CA 1
ATOM 1650 C C . HIS A 1 203 ? -9.930 3.149 3.636 1.00 97.44 203 HIS A C 1
ATOM 1652 O O . HIS A 1 203 ? -10.038 4.197 2.990 1.00 97.44 203 HIS A O 1
ATOM 1658 N N . ILE A 1 204 ? -10.703 2.876 4.694 1.00 96.38 204 ILE A N 1
ATOM 1659 C CA . ILE A 1 204 ? -11.749 3.790 5.175 1.00 96.38 204 ILE A CA 1
ATOM 1660 C C . ILE A 1 204 ? -11.106 5.107 5.627 1.00 96.38 204 ILE A C 1
ATOM 1662 O O . ILE A 1 204 ? -11.487 6.172 5.147 1.00 96.38 204 ILE A O 1
ATOM 1666 N N . LEU A 1 205 ? -10.059 5.048 6.457 1.00 94.81 205 LEU A N 1
ATOM 1667 C CA . LEU A 1 205 ? -9.355 6.235 6.951 1.00 94.81 205 LEU A CA 1
ATOM 1668 C C . LEU A 1 205 ? -8.777 7.099 5.817 1.00 94.81 205 LEU A C 1
ATOM 1670 O O . LEU A 1 205 ? -8.867 8.327 5.863 1.00 94.81 205 LEU A O 1
ATOM 1674 N N . GLN A 1 206 ? -8.186 6.478 4.792 1.00 93.44 206 GLN A N 1
ATOM 1675 C CA . GLN A 1 206 ? -7.684 7.185 3.609 1.00 93.44 206 GLN A CA 1
ATOM 1676 C C . GLN A 1 206 ? -8.819 7.853 2.825 1.00 93.44 206 GLN A C 1
ATOM 1678 O O . GLN A 1 206 ? -8.677 9.003 2.407 1.00 93.44 206 GLN A O 1
ATOM 1683 N N . SER A 1 207 ? -9.950 7.161 2.666 1.00 92.50 207 SER A N 1
ATOM 1684 C CA . SER A 1 207 ? -11.121 7.689 1.959 1.00 92.50 207 SER A CA 1
ATOM 1685 C C . SER A 1 207 ? -11.711 8.910 2.666 1.00 92.50 207 SER A C 1
ATOM 1687 O O . SER A 1 207 ? -12.017 9.900 2.007 1.00 92.50 207 SER A O 1
ATOM 1689 N N . LEU A 1 208 ? -11.769 8.899 4.000 1.00 91.06 208 LEU A N 1
ATOM 1690 C CA . LEU A 1 208 ? -12.204 10.052 4.796 1.00 91.06 208 LEU A CA 1
ATOM 1691 C C . LEU A 1 208 ? -11.314 11.273 4.588 1.00 91.06 208 LEU A C 1
ATOM 1693 O O . LEU A 1 208 ? -11.814 12.370 4.339 1.00 91.06 208 LEU A O 1
ATOM 1697 N N . ARG A 1 209 ? -9.993 11.077 4.640 1.00 88.56 209 ARG A N 1
ATOM 1698 C CA . ARG A 1 209 ? -9.020 12.153 4.410 1.00 88.56 209 ARG A CA 1
ATOM 1699 C C . ARG A 1 209 ? -9.154 12.738 3.008 1.00 88.56 209 ARG A C 1
ATOM 1701 O O . ARG A 1 209 ? -9.104 13.955 2.860 1.00 88.56 209 ARG A O 1
ATOM 1708 N N . PHE A 1 210 ? -9.345 11.888 1.998 1.00 88.31 210 PHE A N 1
ATOM 1709 C CA . PHE A 1 210 ? -9.568 12.334 0.624 1.00 88.31 210 PHE A CA 1
ATOM 1710 C C . PHE A 1 210 ? -10.853 13.159 0.489 1.00 88.31 210 PHE A C 1
ATOM 1712 O O . PHE A 1 210 ? -10.840 14.229 -0.113 1.00 88.31 210 PHE A O 1
ATOM 1719 N N . ASN A 1 211 ? -11.936 12.709 1.126 1.00 88.81 211 ASN A N 1
ATOM 1720 C CA . ASN A 1 211 ? -13.223 13.404 1.137 1.00 88.81 211 ASN A CA 1
ATOM 1721 C C . ASN A 1 211 ? -13.220 14.675 2.015 1.00 88.81 211 ASN A C 1
ATOM 1723 O O . ASN A 1 211 ? -14.254 15.326 2.158 1.00 88.81 211 ASN A O 1
ATOM 1727 N N . GLY A 1 212 ? -12.085 15.036 2.626 1.00 89.00 212 GLY A N 1
ATOM 1728 C CA . GLY A 1 212 ? -11.963 16.211 3.488 1.00 89.00 212 GLY A CA 1
ATOM 1729 C C . GLY A 1 212 ? -12.701 16.085 4.823 1.00 89.00 212 GLY A C 1
ATOM 1730 O O . GLY A 1 212 ? -12.987 17.101 5.457 1.00 89.00 212 GLY A O 1
ATOM 1731 N N . VAL A 1 213 ? -13.020 14.862 5.259 1.00 88.88 213 VAL A N 1
ATOM 1732 C CA . VAL A 1 213 ? -13.641 14.622 6.565 1.00 88.88 213 VAL A CA 1
ATOM 1733 C C . VAL A 1 213 ? -12.610 14.889 7.655 1.00 88.88 213 VAL A C 1
ATOM 1735 O O . VAL A 1 213 ? -11.550 14.262 7.701 1.00 88.88 213 VAL A O 1
ATOM 1738 N N . ASN A 1 214 ? -12.926 15.833 8.539 1.00 87.38 214 ASN A N 1
ATOM 1739 C CA . ASN A 1 214 ? -12.065 16.181 9.659 1.00 87.38 214 ASN A CA 1
ATOM 1740 C C . ASN A 1 214 ? -12.342 15.251 10.846 1.00 87.38 214 ASN A C 1
ATOM 1742 O O . ASN A 1 214 ? -13.450 15.243 11.380 1.00 87.38 214 ASN A O 1
ATOM 1746 N N . ILE A 1 215 ? -11.331 14.490 11.259 1.00 90.12 215 ILE A N 1
ATOM 1747 C CA . ILE A 1 215 ? -11.371 13.678 12.478 1.00 90.12 215 ILE A CA 1
ATOM 1748 C C . ILE A 1 215 ? -10.730 14.502 13.589 1.00 90.12 215 ILE A C 1
ATOM 1750 O O . ILE A 1 215 ? -9.687 15.116 13.371 1.00 90.12 215 ILE A O 1
ATOM 1754 N N . ASP A 1 216 ? -11.361 14.519 14.762 1.00 91.88 216 ASP A N 1
ATOM 1755 C CA . ASP A 1 216 ? -10.841 15.228 15.927 1.00 91.88 216 ASP A CA 1
ATOM 1756 C C . ASP A 1 216 ? -9.396 14.800 16.244 1.00 91.88 216 ASP A C 1
ATOM 1758 O O . ASP A 1 216 ? -9.059 13.611 16.235 1.00 91.88 216 ASP A O 1
ATOM 1762 N N . GLU A 1 217 ? -8.537 15.787 16.493 1.00 94.12 217 GLU A N 1
ATOM 1763 C CA . GLU A 1 217 ? -7.105 15.570 16.698 1.00 94.12 217 GLU A CA 1
ATOM 1764 C C . GLU A 1 217 ? -6.827 14.717 17.944 1.00 94.12 217 GLU A C 1
ATOM 1766 O O . GLU A 1 217 ? -5.906 13.901 17.928 1.00 94.12 217 GLU A O 1
ATOM 1771 N N . ASP A 1 218 ? -7.650 14.819 18.990 1.00 95.38 218 ASP A N 1
ATOM 1772 C CA . ASP A 1 218 ? -7.476 14.033 20.213 1.00 95.38 218 ASP A CA 1
ATOM 1773 C C . ASP A 1 218 ? -7.833 12.570 19.999 1.00 95.38 218 ASP A C 1
ATOM 1775 O O . ASP A 1 218 ? -7.134 11.690 20.504 1.00 95.38 218 ASP A O 1
ATOM 1779 N N . ILE A 1 219 ? -8.865 12.300 19.195 1.00 95.12 219 ILE A N 1
ATOM 1780 C CA . ILE A 1 219 ? -9.223 10.937 18.781 1.00 95.12 219 ILE A CA 1
ATOM 1781 C C . ILE A 1 219 ? -8.067 10.319 17.981 1.00 95.12 219 ILE A C 1
ATOM 1783 O O . ILE A 1 219 ? -7.664 9.183 18.245 1.00 95.12 219 ILE A O 1
ATOM 1787 N N . LEU A 1 220 ? -7.489 11.069 17.034 1.00 95.44 220 LEU A N 1
ATOM 1788 C CA . LEU A 1 220 ? -6.335 10.610 16.255 1.00 95.44 220 LEU A CA 1
ATOM 1789 C C . LEU A 1 220 ? -5.101 10.386 17.136 1.00 95.44 220 LEU A C 1
ATOM 1791 O O . LEU A 1 220 ? -4.454 9.346 17.015 1.00 95.44 220 LEU A O 1
ATOM 1795 N N . ASN A 1 221 ? -4.782 11.313 18.040 1.00 97.38 221 ASN A N 1
ATOM 1796 C CA . ASN A 1 221 ? -3.636 11.184 18.937 1.00 97.38 221 ASN A CA 1
ATOM 1797 C C . ASN A 1 221 ? -3.808 10.011 19.909 1.00 97.38 221 ASN A C 1
ATOM 1799 O O . ASN A 1 221 ? -2.847 9.274 20.128 1.00 97.38 221 ASN A O 1
ATOM 1803 N N . LYS A 1 222 ? -5.020 9.776 20.436 1.00 97.38 222 LYS A N 1
ATOM 1804 C CA . LYS A 1 222 ? -5.322 8.605 21.277 1.00 97.38 222 LYS A CA 1
ATOM 1805 C C . LYS A 1 222 ? -5.157 7.305 20.492 1.00 97.38 222 LYS A C 1
ATOM 1807 O O . LYS A 1 222 ? -4.508 6.379 20.979 1.00 97.38 222 LYS A O 1
ATOM 1812 N N . PHE A 1 223 ? -5.666 7.251 19.259 1.00 97.31 223 PHE A N 1
ATOM 1813 C CA . PHE A 1 223 ? -5.466 6.110 18.364 1.00 97.31 223 PHE A CA 1
ATOM 1814 C C . PHE A 1 223 ? -3.980 5.856 18.083 1.00 97.31 223 PHE A C 1
ATOM 1816 O O . PHE A 1 223 ? -3.513 4.728 18.229 1.00 97.31 223 PHE A O 1
ATOM 1823 N N . HIS A 1 224 ? -3.214 6.891 17.729 1.00 98.00 224 HIS A N 1
ATOM 1824 C CA . HIS A 1 224 ? -1.780 6.767 17.474 1.00 98.00 224 HIS A CA 1
ATOM 1825 C C . HIS A 1 224 ? -1.006 6.338 18.724 1.00 98.00 224 HIS A C 1
ATOM 1827 O O . HIS A 1 224 ? -0.169 5.444 18.624 1.00 98.00 224 HIS A O 1
ATOM 1833 N N . LEU A 1 225 ? -1.325 6.895 19.898 1.00 98.25 225 LEU A N 1
ATOM 1834 C CA . LEU A 1 225 ? -0.710 6.503 21.167 1.00 98.25 225 LEU A CA 1
ATOM 1835 C C . LEU A 1 225 ? -0.931 5.013 21.437 1.00 98.25 225 LEU A C 1
ATOM 1837 O O . LEU A 1 225 ? 0.024 4.275 21.681 1.00 98.25 225 LEU A O 1
ATOM 1841 N N . HIS A 1 226 ? -2.186 4.574 21.340 1.00 98.12 226 HIS A N 1
ATOM 1842 C CA . HIS A 1 226 ? -2.557 3.175 21.496 1.00 98.12 226 HIS A CA 1
ATOM 1843 C C . HIS A 1 226 ? -1.819 2.290 20.474 1.00 98.12 226 HIS A C 1
ATOM 1845 O O . HIS A 1 226 ? -1.253 1.259 20.840 1.00 98.12 226 HIS A O 1
ATOM 1851 N N . ARG A 1 227 ? -1.751 2.703 19.198 1.00 97.50 227 ARG A N 1
ATOM 1852 C CA . ARG A 1 227 ? -1.089 1.905 18.161 1.00 97.50 227 ARG A CA 1
ATOM 1853 C C . ARG A 1 227 ? 0.410 1.771 18.368 1.00 97.50 227 ARG A C 1
ATOM 1855 O O . ARG A 1 227 ? 0.917 0.660 18.215 1.00 97.50 227 ARG A O 1
ATOM 1862 N N . GLU A 1 228 ? 1.104 2.857 18.685 1.00 97.94 228 GLU A N 1
ATOM 1863 C CA . GLU A 1 228 ? 2.542 2.821 18.952 1.00 97.94 228 GLU A CA 1
ATOM 1864 C C . GLU A 1 228 ? 2.844 1.940 20.167 1.00 97.94 228 GLU A C 1
ATOM 1866 O O . GLU A 1 228 ? 3.724 1.080 20.091 1.00 97.94 228 GLU A O 1
ATOM 1871 N N . LEU A 1 229 ? 2.056 2.070 21.241 1.00 98.25 229 LEU A N 1
ATOM 1872 C CA . LEU A 1 229 ? 2.189 1.243 22.438 1.00 98.25 229 LEU A CA 1
ATOM 1873 C C . LEU A 1 229 ? 2.067 -0.249 22.100 1.00 98.25 229 LEU A C 1
ATOM 1875 O O . LEU A 1 229 ? 3.027 -0.992 22.295 1.00 98.25 229 LEU A O 1
ATOM 1879 N N . VAL A 1 230 ? 0.948 -0.678 21.507 1.00 97.56 230 VAL A N 1
ATOM 1880 C CA . VAL A 1 230 ? 0.722 -2.091 21.155 1.00 97.56 230 VAL A CA 1
ATOM 1881 C C . VAL A 1 230 ? 1.808 -2.604 20.204 1.00 97.56 230 VAL A C 1
ATOM 1883 O O . VAL A 1 230 ? 2.285 -3.731 20.341 1.00 97.56 230 VAL A O 1
ATOM 1886 N N . ASN A 1 231 ? 2.235 -1.792 19.231 1.00 96.06 231 ASN A N 1
ATOM 1887 C CA . ASN A 1 231 ? 3.237 -2.211 18.252 1.00 96.06 231 ASN A CA 1
ATOM 1888 C C . ASN A 1 231 ? 4.603 -2.491 18.894 1.00 96.06 231 ASN A C 1
ATOM 1890 O O . ASN A 1 231 ? 5.283 -3.431 18.466 1.00 96.06 231 ASN A O 1
ATOM 1894 N N . ILE A 1 232 ? 5.007 -1.707 19.897 1.00 97.75 232 ILE A N 1
ATOM 1895 C CA . ILE A 1 232 ? 6.322 -1.817 20.541 1.00 97.75 232 ILE A CA 1
ATOM 1896 C C . ILE A 1 232 ? 6.285 -2.744 21.756 1.00 97.75 232 ILE A C 1
ATOM 1898 O O . ILE A 1 232 ? 7.108 -3.657 21.836 1.00 97.75 232 ILE A O 1
ATOM 1902 N N . THR A 1 233 ? 5.322 -2.555 22.656 1.00 97.06 233 THR A N 1
ATOM 1903 C CA . THR A 1 233 ? 5.261 -3.233 23.960 1.00 97.06 233 THR A CA 1
ATOM 1904 C C . THR A 1 233 ? 4.317 -4.434 23.964 1.00 97.06 233 THR A C 1
ATOM 1906 O O . THR A 1 233 ? 4.534 -5.386 24.706 1.00 97.06 233 THR A O 1
ATOM 1909 N N . GLY A 1 234 ? 3.286 -4.415 23.113 1.00 96.19 234 GLY A N 1
ATOM 1910 C CA . GLY A 1 234 ? 2.189 -5.386 23.138 1.00 96.19 234 GLY A CA 1
ATOM 1911 C C . GLY A 1 234 ? 1.087 -5.069 24.154 1.00 96.19 234 GLY A C 1
ATOM 1912 O O . GLY A 1 234 ? 0.081 -5.772 24.157 1.00 96.19 234 GLY A O 1
ATOM 1913 N N . PHE A 1 235 ? 1.242 -4.027 24.976 1.00 97.25 235 PHE A N 1
ATOM 1914 C CA . PHE A 1 235 ? 0.206 -3.586 25.913 1.00 97.25 235 PHE A CA 1
ATOM 1915 C C . PHE A 1 235 ? -0.875 -2.763 25.213 1.00 97.25 235 PHE A C 1
ATOM 1917 O O . PHE A 1 235 ? -0.566 -1.969 24.319 1.00 97.25 235 PHE A O 1
ATOM 1924 N N . SER A 1 236 ? -2.125 -2.916 25.654 1.00 96.62 236 SER A N 1
ATOM 1925 C CA . SER A 1 236 ? -3.212 -2.018 25.271 1.00 96.62 236 SER A CA 1
ATOM 1926 C C . SER A 1 236 ? -3.128 -0.736 26.089 1.00 96.62 236 SER A C 1
ATOM 1928 O O . SER A 1 236 ? -2.724 -0.738 27.248 1.00 96.62 236 SER A O 1
ATOM 1930 N N . LEU A 1 237 ? -3.574 0.377 25.507 1.00 96.19 237 LEU A N 1
ATOM 1931 C CA . LEU A 1 237 ? -3.792 1.609 26.273 1.00 96.19 237 LEU A CA 1
ATOM 1932 C C . LEU A 1 237 ? -4.837 1.413 27.390 1.00 96.19 237 LEU A C 1
ATOM 1934 O O . LEU A 1 237 ? -4.795 2.127 28.384 1.00 96.19 237 LEU A O 1
ATOM 1938 N N . ASP A 1 238 ? -5.719 0.420 27.244 1.00 95.00 238 ASP A N 1
ATOM 1939 C CA . ASP A 1 238 ? -6.737 0.063 28.240 1.00 95.00 238 ASP A CA 1
ATOM 1940 C C . ASP A 1 238 ? -6.125 -0.549 29.519 1.00 95.00 238 ASP A C 1
ATOM 1942 O O . ASP A 1 238 ? -6.772 -0.564 30.563 1.00 95.00 238 ASP A O 1
ATOM 1946 N N . ASP A 1 239 ? -4.862 -0.994 29.463 1.00 95.75 239 ASP A N 1
ATOM 1947 C CA . ASP A 1 239 ? -4.098 -1.497 30.617 1.00 95.75 239 ASP A CA 1
ATOM 1948 C C . ASP A 1 239 ? -3.556 -0.355 31.509 1.00 95.75 239 ASP A C 1
ATOM 1950 O O . ASP A 1 239 ? -2.849 -0.588 32.498 1.00 95.75 239 ASP A O 1
ATOM 1954 N N . PHE A 1 240 ? -3.839 0.898 31.137 1.00 95.75 240 PHE A N 1
ATOM 1955 C CA . PHE A 1 240 ? -3.332 2.100 31.784 1.00 95.75 240 PHE A CA 1
ATOM 1956 C C . PHE A 1 240 ? -4.469 3.007 32.254 1.00 95.75 240 PHE A C 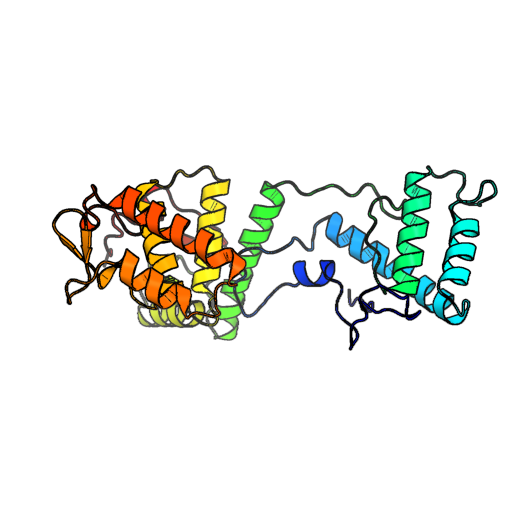1
ATOM 1958 O O . PHE A 1 240 ? -5.548 3.067 31.672 1.00 95.75 240 PHE A O 1
ATOM 1965 N N . HIS A 1 241 ? -4.198 3.779 33.299 1.00 93.62 241 HIS A N 1
ATOM 1966 C CA . HIS A 1 241 ? -5.100 4.791 33.832 1.00 93.62 241 HIS A CA 1
ATOM 1967 C C . HIS A 1 241 ? -4.357 6.107 34.062 1.00 93.62 241 HIS A C 1
ATOM 1969 O O . HIS A 1 241 ? -3.130 6.146 34.167 1.00 93.62 241 HIS A O 1
ATOM 1975 N N . GLN A 1 242 ? -5.111 7.205 34.127 1.00 92.94 242 GLN A N 1
ATOM 1976 C CA . GLN A 1 242 ? -4.555 8.516 34.437 1.00 92.94 242 GLN A CA 1
ATOM 1977 C C . GLN A 1 242 ? -4.603 8.800 35.934 1.00 92.94 242 GLN A C 1
ATOM 1979 O O . GLN A 1 242 ? -5.666 8.762 36.551 1.00 92.94 242 GLN A O 1
ATOM 1984 N N . GLU A 1 243 ? -3.457 9.168 36.494 1.00 90.88 243 GLU A N 1
ATOM 1985 C CA . GLU A 1 243 ? -3.335 9.632 37.871 1.00 90.88 243 GLU A CA 1
ATOM 1986 C C . GLU A 1 243 ? -2.323 10.783 37.930 1.00 90.88 243 GLU A C 1
ATOM 1988 O O . GLU A 1 243 ? -1.219 10.686 37.401 1.00 90.88 243 GLU A O 1
ATOM 1993 N N . ASN A 1 244 ? -2.700 11.906 38.553 1.00 85.94 244 ASN A N 1
ATOM 1994 C CA . ASN A 1 244 ? -1.826 13.073 38.754 1.00 85.94 244 ASN A CA 1
ATOM 1995 C C . ASN A 1 244 ? -1.119 13.586 37.474 1.00 85.94 244 ASN A C 1
ATOM 1997 O O . ASN A 1 244 ? 0.030 14.023 37.525 1.00 85.94 244 ASN A O 1
ATOM 2001 N N . GLY A 1 245 ? -1.801 13.542 36.320 1.00 84.00 245 GLY A N 1
ATOM 2002 C CA . GLY A 1 245 ? -1.250 13.978 35.025 1.00 84.00 245 GLY A CA 1
ATOM 2003 C C . GLY A 1 245 ? -0.255 12.996 34.394 1.00 84.00 245 GLY A C 1
ATOM 2004 O O . GLY A 1 245 ? 0.414 13.336 33.420 1.00 84.00 245 GLY A O 1
ATOM 2005 N N . GLN A 1 246 ? -0.142 11.786 34.941 1.00 91.44 246 GLN A N 1
ATOM 2006 C CA . GLN A 1 246 ? 0.642 10.683 34.394 1.00 91.44 246 GLN A CA 1
ATOM 2007 C C . GLN A 1 246 ? -0.286 9.576 33.896 1.00 91.44 246 GLN A C 1
ATOM 2009 O O . GLN A 1 246 ? -1.409 9.440 34.374 1.00 91.44 246 GLN A O 1
ATOM 2014 N N . ILE A 1 247 ? 0.197 8.779 32.943 1.00 95.44 247 ILE A N 1
ATOM 2015 C CA . ILE A 1 247 ? -0.476 7.568 32.467 1.00 95.44 247 ILE A CA 1
ATOM 2016 C C . ILE A 1 247 ? 0.307 6.380 33.028 1.00 95.44 247 ILE A C 1
ATOM 2018 O O . ILE A 1 247 ? 1.484 6.205 32.693 1.00 95.44 247 ILE A O 1
ATOM 2022 N N . LEU A 1 248 ? -0.329 5.614 33.911 1.00 96.31 248 LEU A N 1
ATOM 2023 C CA . LEU A 1 248 ? 0.292 4.564 34.714 1.00 96.31 248 LEU A CA 1
ATOM 2024 C C . LEU A 1 248 ? -0.392 3.217 34.465 1.00 96.31 248 LEU A C 1
ATOM 2026 O O . LEU A 1 248 ? -1.604 3.171 34.270 1.00 96.31 248 LEU A O 1
ATOM 2030 N N . ASN A 1 249 ? 0.364 2.120 34.488 1.00 96.31 249 ASN A N 1
ATOM 2031 C CA . ASN A 1 249 ? -0.227 0.778 34.526 1.00 96.31 249 ASN A CA 1
ATOM 2032 C C . ASN A 1 249 ? -0.699 0.414 35.949 1.00 96.31 249 ASN A C 1
ATOM 2034 O O . ASN A 1 249 ? -0.481 1.163 36.902 1.00 96.31 249 ASN A O 1
ATOM 2038 N N . GLU A 1 250 ? -1.285 -0.773 36.122 1.00 95.38 250 GLU A N 1
ATOM 2039 C CA . GLU A 1 250 ? -1.733 -1.275 37.437 1.00 95.38 250 GLU A CA 1
ATOM 2040 C C . GLU A 1 250 ? -0.619 -1.345 38.503 1.00 95.38 250 GLU A C 1
ATOM 2042 O O . GLU A 1 250 ? -0.898 -1.277 39.699 1.00 95.38 250 GLU A O 1
ATOM 2047 N N . ASN A 1 251 ? 0.649 -1.439 38.087 1.00 95.81 251 ASN A N 1
ATOM 2048 C CA . ASN A 1 251 ? 1.812 -1.474 38.979 1.00 95.81 251 ASN A CA 1
ATOM 2049 C C . ASN A 1 251 ? 2.370 -0.074 39.311 1.00 95.81 251 ASN A C 1
ATOM 2051 O O . ASN A 1 251 ? 3.402 0.026 39.977 1.00 95.81 251 ASN A O 1
ATOM 2055 N N . GLY A 1 252 ? 1.741 1.002 38.828 1.00 96.12 252 GLY A N 1
ATOM 2056 C CA . GLY A 1 252 ? 2.200 2.381 39.018 1.00 96.12 252 GLY A CA 1
ATOM 2057 C C . GLY A 1 252 ? 3.402 2.779 38.151 1.00 96.12 252 GLY A C 1
ATOM 2058 O O . GLY A 1 252 ? 4.058 3.780 38.432 1.00 96.12 252 GLY A O 1
ATOM 2059 N N . GLN A 1 253 ? 3.730 2.006 37.112 1.00 97.31 253 GLN A N 1
ATOM 2060 C CA . GLN A 1 253 ? 4.811 2.325 36.176 1.00 97.31 253 GLN A CA 1
ATOM 2061 C C . GLN A 1 253 ? 4.315 3.272 35.080 1.00 97.31 253 GLN A C 1
ATOM 2063 O O . GLN A 1 253 ? 3.229 3.082 34.532 1.00 97.31 253 GLN A O 1
ATOM 2068 N N . ASN A 1 254 ? 5.133 4.264 34.724 1.00 97.31 254 ASN A N 1
ATOM 2069 C CA . ASN A 1 254 ? 4.789 5.246 33.701 1.00 97.31 254 ASN A CA 1
ATOM 2070 C C . ASN A 1 254 ? 4.842 4.648 32.285 1.00 97.31 254 ASN A C 1
ATOM 2072 O O . ASN A 1 254 ? 5.793 3.947 31.932 1.00 97.31 254 ASN A O 1
ATOM 2076 N N . ILE A 1 255 ? 3.850 4.981 31.452 1.00 97.88 255 ILE A N 1
ATOM 2077 C CA . ILE A 1 255 ? 3.753 4.511 30.063 1.00 97.88 255 ILE A CA 1
ATOM 2078 C C . ILE A 1 255 ? 4.989 4.859 29.215 1.00 97.88 255 ILE A C 1
ATOM 2080 O O . ILE A 1 255 ? 5.399 4.057 28.379 1.00 97.88 255 ILE A O 1
ATOM 2084 N N . ILE A 1 256 ? 5.606 6.028 29.434 1.00 98.12 256 ILE A N 1
ATOM 2085 C CA . ILE A 1 256 ? 6.793 6.476 28.692 1.00 98.12 256 ILE A CA 1
ATOM 2086 C C . ILE A 1 256 ? 7.993 5.598 29.050 1.00 98.12 256 ILE A C 1
ATOM 2088 O O . ILE A 1 256 ? 8.734 5.188 28.157 1.00 98.12 256 ILE A O 1
ATOM 2092 N N . ASP A 1 257 ? 8.164 5.287 30.336 1.00 98.06 257 ASP A N 1
ATOM 2093 C CA . ASP A 1 257 ? 9.275 4.462 30.815 1.00 98.06 257 ASP A CA 1
ATOM 2094 C C . ASP A 1 257 ? 9.151 3.030 30.282 1.00 98.06 257 ASP A C 1
ATOM 2096 O O . ASP A 1 257 ? 10.115 2.492 29.734 1.00 98.06 257 ASP A O 1
ATOM 2100 N N . ILE A 1 258 ? 7.942 2.455 30.351 1.00 98.19 258 ILE A N 1
ATOM 2101 C CA . ILE A 1 258 ? 7.639 1.134 29.781 1.00 98.19 258 ILE A CA 1
ATOM 2102 C C . ILE A 1 258 ? 7.925 1.121 28.279 1.00 98.19 258 ILE A C 1
ATOM 2104 O O . ILE A 1 258 ? 8.603 0.223 27.782 1.00 98.19 258 ILE A O 1
ATOM 2108 N N . PHE A 1 259 ? 7.424 2.111 27.538 1.00 98.44 259 PHE A N 1
ATOM 2109 C CA . PHE A 1 259 ? 7.644 2.177 26.098 1.00 98.44 259 PHE A CA 1
ATOM 2110 C C . PHE A 1 259 ? 9.136 2.237 25.759 1.00 98.44 259 PHE A C 1
ATOM 2112 O O . PHE A 1 259 ? 9.592 1.506 24.882 1.00 98.44 259 PHE A O 1
ATOM 2119 N N . ASN A 1 260 ? 9.903 3.064 26.475 1.00 98.31 260 ASN A N 1
ATOM 2120 C CA . ASN A 1 260 ? 11.336 3.211 26.246 1.00 98.31 260 ASN A CA 1
ATOM 2121 C C . ASN A 1 260 ? 12.110 1.908 26.505 1.00 98.31 260 ASN A C 1
ATOM 2123 O O . ASN A 1 260 ? 12.966 1.538 25.706 1.00 98.31 260 ASN A O 1
ATOM 2127 N N . GLU A 1 261 ? 11.784 1.180 27.576 1.00 97.69 261 GLU A N 1
ATOM 2128 C CA . GLU A 1 261 ? 12.420 -0.104 27.904 1.00 97.69 261 GLU A CA 1
ATOM 2129 C C . GLU A 1 261 ? 12.253 -1.140 26.775 1.00 97.69 261 GLU A C 1
ATOM 2131 O O . GLU A 1 261 ? 13.216 -1.788 26.348 1.00 97.69 261 GLU A O 1
ATOM 2136 N N . TYR A 1 262 ? 11.040 -1.262 26.232 1.00 98.06 262 TYR A N 1
ATOM 2137 C CA . TYR A 1 262 ? 10.761 -2.167 25.112 1.00 98.06 262 TYR A CA 1
ATOM 2138 C C . TYR A 1 262 ? 11.355 -1.659 23.796 1.00 98.06 262 TYR A C 1
ATOM 2140 O O . TYR A 1 262 ? 11.830 -2.451 22.980 1.00 98.06 262 TYR A O 1
ATOM 2148 N N . LEU A 1 263 ? 11.361 -0.343 23.579 1.00 98.12 263 LEU A N 1
ATOM 2149 C CA . LEU A 1 263 ? 11.937 0.255 22.381 1.00 98.12 263 LEU A CA 1
ATOM 2150 C C . LEU A 1 263 ? 13.448 0.005 22.290 1.00 98.12 263 LEU A C 1
ATOM 2152 O O . LEU A 1 263 ? 13.954 -0.284 21.207 1.00 98.12 263 LEU A O 1
ATOM 2156 N N . GLU A 1 264 ? 14.173 0.067 23.406 1.00 96.75 264 GLU A N 1
ATOM 2157 C CA . GLU A 1 264 ? 15.615 -0.204 23.432 1.00 96.75 264 GLU A CA 1
ATOM 2158 C C . GLU A 1 264 ? 15.941 -1.643 23.016 1.00 96.75 264 GLU A C 1
ATOM 2160 O O . GLU A 1 264 ? 16.928 -1.884 22.317 1.00 96.75 264 GLU A O 1
ATOM 2165 N N . THR A 1 265 ? 15.080 -2.598 23.365 1.00 95.06 265 THR A N 1
ATOM 2166 C CA . THR A 1 265 ? 15.329 -4.032 23.156 1.00 95.06 265 THR A CA 1
ATOM 2167 C C . THR A 1 265 ? 14.702 -4.603 21.885 1.00 95.06 265 THR A C 1
ATOM 2169 O O . THR A 1 265 ? 15.093 -5.685 21.453 1.00 95.06 265 THR A O 1
ATOM 2172 N N . THR A 1 266 ? 13.753 -3.902 21.260 1.00 95.56 266 THR A N 1
ATOM 2173 C CA . THR A 1 266 ? 13.065 -4.400 20.063 1.00 95.56 266 THR A CA 1
ATOM 2174 C C . THR A 1 266 ? 13.906 -4.274 18.789 1.00 95.56 266 THR A C 1
ATOM 2176 O O . THR A 1 266 ? 14.583 -3.267 18.568 1.00 95.56 266 THR A O 1
ATOM 2179 N N . ASP A 1 267 ? 13.774 -5.267 17.904 1.00 95.38 267 ASP A N 1
ATOM 2180 C CA . ASP A 1 267 ? 14.305 -5.252 16.531 1.00 95.38 267 ASP A CA 1
ATOM 2181 C C . ASP A 1 267 ? 13.285 -4.705 15.512 1.00 95.38 267 ASP A C 1
ATOM 2183 O O . ASP A 1 267 ? 13.577 -4.588 14.321 1.00 95.38 267 ASP A O 1
ATOM 2187 N N . LYS A 1 268 ? 12.065 -4.360 15.960 1.00 94.12 268 LYS A N 1
ATOM 2188 C CA . LYS A 1 268 ? 11.006 -3.795 15.102 1.00 94.12 268 LYS A CA 1
ATOM 2189 C C . LYS A 1 268 ? 11.354 -2.398 14.577 1.00 94.12 268 LYS A C 1
ATOM 2191 O O . LYS A 1 268 ? 10.819 -1.984 13.552 1.00 94.12 268 LYS A O 1
ATOM 2196 N N . VAL A 1 269 ? 12.226 -1.678 15.283 1.00 95.62 269 VAL A N 1
ATOM 2197 C CA . VAL A 1 269 ? 12.671 -0.323 14.946 1.00 95.62 269 VAL A CA 1
ATOM 2198 C C . VAL A 1 269 ? 14.196 -0.333 14.828 1.00 95.62 269 VAL A C 1
ATOM 2200 O O . VAL A 1 269 ? 14.864 -0.656 15.813 1.00 95.62 269 VAL A O 1
ATOM 2203 N N . PRO A 1 270 ? 14.774 0.025 13.665 1.00 96.56 270 PRO A N 1
ATOM 2204 C CA . PRO A 1 270 ? 16.223 0.131 13.522 1.00 96.56 270 PRO A CA 1
ATOM 2205 C C . PRO A 1 270 ? 16.818 1.121 14.527 1.00 96.56 270 PRO A C 1
ATOM 2207 O O . PRO A 1 270 ? 16.202 2.142 14.842 1.00 96.56 270 PRO A O 1
ATOM 2210 N N . ASN A 1 271 ? 18.024 0.833 15.022 1.00 96.12 271 ASN A N 1
ATOM 2211 C CA . ASN A 1 271 ? 18.648 1.593 16.111 1.00 96.12 271 ASN A CA 1
ATOM 2212 C C . ASN A 1 271 ? 18.763 3.095 15.806 1.00 96.12 271 ASN A C 1
ATOM 2214 O O . ASN A 1 271 ? 18.537 3.920 16.688 1.00 96.12 271 ASN A O 1
ATOM 2218 N N . GLU A 1 272 ? 19.048 3.465 14.558 1.00 96.62 272 GLU A N 1
ATOM 2219 C CA . GLU A 1 272 ? 19.130 4.859 14.114 1.00 96.62 272 GLU A CA 1
ATOM 2220 C C . GLU A 1 272 ? 17.791 5.620 14.188 1.00 96.62 272 GLU A C 1
ATOM 2222 O O . GLU A 1 272 ? 17.793 6.850 14.239 1.00 96.62 272 GLU A O 1
ATOM 2227 N N . PHE A 1 273 ? 16.656 4.912 14.236 1.00 97.25 273 PHE A N 1
ATOM 2228 C CA . PHE A 1 273 ? 15.313 5.500 14.295 1.00 97.25 273 PHE A CA 1
ATOM 2229 C C . PHE A 1 273 ? 14.660 5.425 15.682 1.00 97.25 273 PHE A C 1
ATOM 2231 O O . PHE A 1 273 ? 13.613 6.043 15.882 1.00 97.25 273 PHE A O 1
ATOM 2238 N N . LYS A 1 274 ? 15.273 4.752 16.668 1.00 97.50 274 LYS A N 1
ATOM 2239 C CA . LYS A 1 274 ? 14.706 4.622 18.027 1.00 97.50 274 LYS A CA 1
ATOM 2240 C C . LYS A 1 274 ? 14.471 5.977 18.700 1.00 97.50 274 LYS A C 1
ATOM 2242 O O . LYS A 1 274 ? 13.392 6.220 19.228 1.00 97.50 274 LYS A O 1
ATOM 2247 N N . GLY A 1 275 ? 15.412 6.915 18.588 1.00 97.88 275 GLY A N 1
ATOM 2248 C CA . GLY A 1 275 ? 15.238 8.265 19.146 1.00 97.88 275 GLY A CA 1
ATOM 2249 C C . GLY A 1 275 ? 14.045 9.032 18.551 1.00 97.88 275 GLY A C 1
ATOM 2250 O O . GLY A 1 275 ? 13.359 9.770 19.263 1.00 97.88 275 GLY A O 1
ATOM 2251 N N . VAL A 1 276 ? 13.763 8.828 17.259 1.00 97.69 276 VAL A N 1
ATOM 2252 C CA . VAL A 1 276 ? 12.602 9.424 16.577 1.00 97.69 276 VAL A CA 1
ATOM 2253 C C . VAL A 1 276 ? 11.307 8.784 17.074 1.00 97.69 276 VAL A C 1
ATOM 2255 O O . VAL A 1 276 ? 10.378 9.508 17.425 1.00 97.69 276 VAL A O 1
ATOM 2258 N N . ALA A 1 277 ? 11.264 7.451 17.170 1.00 97.88 277 ALA A N 1
ATOM 2259 C CA . ALA A 1 277 ? 10.105 6.720 17.680 1.00 97.88 277 ALA A CA 1
ATOM 2260 C C . ALA A 1 277 ? 9.762 7.121 19.128 1.00 97.88 277 ALA A C 1
ATOM 2262 O O . ALA A 1 277 ? 8.613 7.449 19.417 1.00 97.88 277 ALA A O 1
ATOM 2263 N N . PHE A 1 278 ? 10.763 7.196 20.015 1.00 98.56 278 PHE A N 1
ATOM 2264 C CA . PHE A 1 278 ? 10.577 7.660 21.394 1.00 98.56 278 PHE A CA 1
ATOM 2265 C C . PHE A 1 278 ? 10.023 9.088 21.456 1.00 98.56 278 PHE A C 1
ATOM 2267 O O . PHE A 1 278 ? 9.061 9.355 22.175 1.00 98.56 278 PHE A O 1
ATOM 2274 N N . SER A 1 279 ? 10.606 10.009 20.681 1.00 98.50 279 SER A N 1
ATOM 2275 C CA . SER A 1 279 ? 10.175 11.413 20.673 1.00 98.50 279 SER A CA 1
ATOM 2276 C C . SER A 1 279 ? 8.731 11.561 20.190 1.00 98.50 279 SER A C 1
ATOM 2278 O O . SER A 1 279 ? 7.964 12.325 20.775 1.00 98.50 279 SER A O 1
ATOM 2280 N N . TYR A 1 280 ? 8.348 10.806 19.156 1.00 98.44 280 TYR A N 1
ATOM 2281 C CA . TYR A 1 280 ? 6.977 10.783 18.651 1.00 98.44 280 TYR A CA 1
ATOM 2282 C C . TYR A 1 280 ? 5.999 10.234 19.697 1.00 98.44 280 TYR A C 1
ATOM 2284 O O . TYR A 1 280 ? 5.025 10.912 20.030 1.00 98.44 280 TYR A O 1
ATOM 2292 N N . PHE A 1 281 ? 6.301 9.077 20.293 1.00 98.50 281 PHE A N 1
ATOM 2293 C CA . PHE A 1 281 ? 5.482 8.486 21.353 1.00 98.50 281 PHE A CA 1
ATOM 2294 C C . PHE A 1 281 ? 5.289 9.444 22.532 1.00 98.50 281 PHE A C 1
ATOM 2296 O O . PHE A 1 281 ? 4.164 9.704 22.960 1.00 98.50 281 PHE A O 1
ATOM 2303 N N . LYS A 1 282 ? 6.384 10.044 23.014 1.00 98.19 282 LYS A N 1
ATOM 2304 C CA . LYS A 1 282 ? 6.338 11.026 24.098 1.00 98.19 282 LYS A CA 1
ATOM 2305 C C . LYS A 1 282 ? 5.462 12.228 23.735 1.00 98.19 282 LYS A C 1
ATOM 2307 O O . LYS A 1 282 ? 4.696 12.683 24.577 1.00 98.19 282 LYS A O 1
ATOM 2312 N N . SER A 1 283 ? 5.539 12.723 22.498 1.00 98.06 283 SER A N 1
ATOM 2313 C CA . SER A 1 283 ? 4.713 13.857 22.066 1.00 98.06 283 SER A CA 1
ATOM 2314 C C . SER A 1 283 ? 3.212 13.543 22.092 1.00 98.06 283 SER A C 1
ATOM 2316 O O . SER A 1 283 ? 2.423 14.400 22.489 1.00 98.06 283 SER A O 1
ATOM 2318 N N . LEU A 1 284 ? 2.821 12.306 21.760 1.00 97.81 284 LEU A N 1
ATOM 2319 C CA . LEU A 1 284 ? 1.434 11.849 21.870 1.00 97.81 284 LEU A CA 1
ATOM 2320 C C . LEU A 1 284 ? 0.983 11.830 23.335 1.00 97.81 284 LEU A C 1
ATOM 2322 O O . LEU A 1 284 ? -0.067 12.391 23.650 1.00 97.81 284 LEU A O 1
ATOM 2326 N N . VAL A 1 285 ? 1.801 11.273 24.238 1.00 97.25 285 VAL A N 1
ATOM 2327 C CA . VAL A 1 285 ? 1.520 11.277 25.686 1.00 97.25 285 VAL A CA 1
ATOM 2328 C C . VAL A 1 285 ? 1.365 12.704 26.213 1.00 97.25 285 VAL A C 1
ATOM 2330 O O . VAL A 1 285 ? 0.360 13.011 26.851 1.00 97.25 285 VAL A O 1
ATOM 2333 N N . ASP A 1 286 ? 2.312 13.595 25.909 1.00 95.25 286 ASP A N 1
ATOM 2334 C CA . ASP A 1 286 ? 2.287 14.988 26.370 1.00 95.25 286 ASP A CA 1
ATOM 2335 C C . ASP A 1 286 ? 1.032 15.734 25.866 1.00 95.25 286 ASP A C 1
ATOM 2337 O O . ASP A 1 286 ? 0.434 16.512 26.614 1.00 95.25 286 ASP A O 1
ATOM 2341 N N . SER A 1 287 ? 0.596 15.478 24.622 1.00 94.56 287 SER A N 1
ATOM 2342 C CA . SER A 1 287 ? -0.600 16.108 24.033 1.00 94.56 287 SER A CA 1
ATOM 2343 C C . SER A 1 287 ? -1.911 15.709 24.729 1.00 94.56 287 SER A C 1
ATOM 2345 O O . SER A 1 287 ? -2.873 16.482 24.739 1.00 94.56 287 SER A O 1
ATOM 2347 N N . LEU A 1 288 ? -1.928 14.527 25.355 1.00 93.44 288 LEU A N 1
ATOM 2348 C CA . LEU A 1 288 ? -3.095 13.937 26.010 1.00 93.44 288 LEU A CA 1
ATOM 2349 C C . LEU A 1 288 ? -3.034 14.015 27.546 1.00 93.44 288 LEU A C 1
ATOM 2351 O O . LEU A 1 288 ? -4.055 13.837 28.201 1.00 93.44 288 LEU A O 1
ATOM 2355 N N . ALA A 1 289 ? -1.874 14.319 28.140 1.00 85.12 289 ALA A N 1
ATOM 2356 C CA . ALA A 1 289 ? -1.640 14.242 29.588 1.00 85.12 289 ALA A CA 1
ATOM 2357 C C . ALA A 1 289 ? -2.582 15.113 30.445 1.00 85.12 289 ALA A C 1
ATOM 2359 O O . ALA A 1 289 ? -2.898 14.751 31.575 1.00 85.12 289 ALA A O 1
ATOM 2360 N N . ASN A 1 290 ? -3.047 16.247 29.907 1.00 85.69 290 ASN A N 1
ATOM 2361 C CA . ASN A 1 290 ? -3.968 17.167 30.591 1.00 85.69 290 ASN A CA 1
ATOM 2362 C C . ASN A 1 290 ? -5.443 16.966 30.195 1.00 85.69 290 ASN A C 1
ATOM 2364 O O . ASN A 1 290 ? -6.285 17.801 30.529 1.00 85.69 290 ASN A O 1
ATOM 2368 N N . LYS A 1 291 ? -5.753 15.906 29.444 1.00 90.81 291 LYS A N 1
ATOM 2369 C CA . LYS A 1 291 ? -7.102 15.568 28.974 1.00 90.81 291 LYS A CA 1
ATOM 2370 C C . LYS A 1 291 ? -7.551 14.279 29.647 1.00 90.81 291 LYS A C 1
ATOM 2372 O O . LYS A 1 291 ? -6.722 13.413 29.900 1.00 90.81 291 LYS A O 1
ATOM 2377 N N . ASP A 1 292 ? -8.846 14.148 29.918 1.00 90.75 292 ASP A N 1
ATOM 2378 C CA . ASP A 1 292 ? -9.412 12.895 30.421 1.00 90.75 292 ASP A CA 1
ATOM 2379 C C . ASP A 1 292 ? -9.518 11.894 29.261 1.00 90.75 292 ASP A C 1
ATOM 2381 O O . ASP A 1 292 ? -10.381 12.028 28.388 1.00 90.75 292 ASP A O 1
ATOM 2385 N N . LEU A 1 293 ? -8.623 10.901 29.231 1.00 90.75 293 LEU A N 1
ATOM 2386 C CA . LEU A 1 293 ? -8.578 9.882 28.177 1.00 90.75 293 LEU A CA 1
ATOM 2387 C C . LEU A 1 293 ? -9.889 9.098 28.055 1.00 90.75 293 LEU A C 1
ATOM 2389 O O . LEU A 1 293 ? -10.207 8.635 26.958 1.00 90.75 293 LEU A O 1
ATOM 2393 N N . ASN A 1 294 ? -10.666 8.984 29.138 1.00 89.12 294 ASN A N 1
ATOM 2394 C CA . ASN A 1 294 ? -11.959 8.299 29.124 1.00 89.12 294 ASN A CA 1
ATOM 2395 C C . ASN A 1 294 ? -13.056 9.131 28.440 1.00 89.12 294 ASN A C 1
ATOM 2397 O O . ASN A 1 294 ? -14.078 8.582 28.036 1.00 89.12 294 ASN A O 1
ATOM 2401 N N . GLN A 1 295 ? -12.859 10.447 28.299 1.00 91.69 295 GLN A N 1
ATOM 2402 C CA . GLN A 1 295 ? -13.781 11.338 27.583 1.00 91.69 295 GLN A CA 1
ATOM 2403 C C . GLN A 1 295 ? -13.443 11.471 26.094 1.00 91.69 295 GLN A C 1
ATOM 2405 O O . GLN A 1 295 ? -14.287 11.904 25.308 1.00 91.69 295 GLN A O 1
ATOM 2410 N N . ILE A 1 296 ? -12.228 11.092 25.695 1.00 92.81 296 ILE A N 1
ATOM 2411 C CA . ILE A 1 296 ? -11.822 11.033 24.292 1.00 92.81 296 ILE A CA 1
ATOM 2412 C C . ILE A 1 296 ? -12.283 9.690 23.726 1.00 92.81 296 ILE A C 1
ATOM 2414 O O . ILE A 1 296 ? -11.861 8.630 24.192 1.00 92.81 296 ILE A O 1
ATOM 2418 N N . ALA A 1 297 ? -13.148 9.739 22.714 1.00 92.19 297 ALA A N 1
ATOM 2419 C CA . ALA A 1 297 ? -13.625 8.545 22.028 1.00 92.19 297 ALA A CA 1
ATOM 2420 C C . ALA A 1 297 ? -12.472 7.800 21.338 1.00 92.19 297 ALA A C 1
ATOM 2422 O O . ALA A 1 297 ? -11.516 8.411 20.858 1.00 92.19 297 ALA A O 1
ATOM 2423 N N . ASP A 1 298 ? -12.585 6.478 21.261 1.00 94.00 298 ASP A N 1
ATOM 2424 C CA . ASP A 1 298 ? -11.684 5.682 20.435 1.00 94.00 298 ASP A CA 1
ATOM 2425 C C . ASP A 1 298 ? -12.011 5.862 18.953 1.00 94.00 298 ASP A C 1
ATOM 2427 O O . ASP A 1 298 ? -13.163 6.084 18.568 1.00 94.00 298 ASP A O 1
ATOM 2431 N N . LEU A 1 299 ? -10.985 5.753 18.107 1.00 94.69 299 LEU A N 1
ATOM 2432 C CA . LEU A 1 299 ? -11.171 5.806 16.664 1.00 94.69 299 LEU A CA 1
ATOM 2433 C C . LEU A 1 299 ? -11.752 4.483 16.162 1.00 94.69 299 LEU A C 1
ATOM 2435 O O . LEU A 1 299 ? -11.015 3.554 15.839 1.00 94.69 299 LEU A O 1
ATOM 2439 N N . ASN A 1 300 ? -13.073 4.444 16.059 1.00 93.62 300 ASN A N 1
ATOM 2440 C CA . ASN A 1 300 ? -13.813 3.367 15.419 1.00 93.62 300 ASN A CA 1
ATOM 2441 C C . ASN A 1 300 ? -14.344 3.880 14.080 1.00 93.62 300 ASN A C 1
ATOM 2443 O O . ASN A 1 300 ? -14.913 4.971 14.026 1.00 93.62 300 ASN A O 1
ATOM 2447 N N . LEU A 1 301 ? -14.139 3.114 13.009 1.00 95.50 301 LEU A N 1
ATOM 2448 C CA . LEU A 1 301 ? -14.526 3.499 11.654 1.00 95.50 301 LEU A CA 1
ATOM 2449 C C . LEU A 1 301 ? -15.617 2.577 11.128 1.00 95.50 301 LEU A C 1
ATOM 2451 O O . LEU A 1 301 ? -15.478 1.355 11.182 1.00 95.50 301 LEU A O 1
ATOM 2455 N N . SER A 1 302 ? -16.667 3.171 10.569 1.00 94.81 302 SER A N 1
ATOM 2456 C CA . SER A 1 302 ? -17.785 2.437 9.979 1.00 94.81 302 SER A CA 1
ATOM 2457 C C . SER A 1 302 ? -17.986 2.777 8.502 1.00 94.81 302 SER A C 1
ATOM 2459 O O . SER A 1 302 ? -17.742 3.902 8.066 1.00 94.81 302 SER A O 1
ATOM 2461 N N . ILE A 1 303 ? -18.437 1.792 7.725 1.00 95.88 303 ILE A N 1
ATOM 2462 C CA . ILE A 1 303 ? -18.760 1.935 6.301 1.00 95.88 303 ILE A CA 1
ATOM 2463 C C . ILE A 1 303 ? -19.926 1.010 5.931 1.00 95.88 303 ILE A C 1
ATOM 2465 O O . ILE A 1 303 ? -19.997 -0.135 6.388 1.00 95.88 303 ILE A O 1
ATOM 2469 N N . ALA A 1 304 ? -20.846 1.496 5.100 1.00 96.12 304 ALA A N 1
ATOM 2470 C CA . ALA A 1 304 ? -21.962 0.695 4.613 1.00 96.12 304 ALA A CA 1
ATOM 2471 C C . ALA A 1 304 ? -21.556 -0.178 3.424 1.00 96.12 304 ALA A C 1
ATOM 2473 O O . ALA A 1 304 ? -20.675 0.159 2.630 1.00 96.12 304 ALA A O 1
ATOM 2474 N N . TYR A 1 305 ? -22.275 -1.281 3.265 1.00 96.75 305 TYR A N 1
ATOM 2475 C CA . TYR A 1 305 ? -22.288 -2.100 2.066 1.00 96.75 305 TYR A CA 1
ATOM 2476 C C . TYR A 1 305 ? -23.731 -2.302 1.629 1.00 96.75 305 TYR A C 1
ATOM 2478 O O . TYR A 1 305 ? -24.555 -2.777 2.407 1.00 96.75 305 TYR A O 1
ATOM 2486 N N . GLU A 1 306 ? -24.038 -1.958 0.385 1.00 94.50 306 GLU A N 1
ATOM 2487 C CA . GLU A 1 306 ? -25.381 -2.116 -0.163 1.00 94.50 306 GLU A CA 1
ATOM 2488 C C . GLU A 1 306 ? -25.311 -2.238 -1.686 1.00 94.50 306 GLU A C 1
ATOM 2490 O O . GLU A 1 306 ? -24.591 -1.478 -2.337 1.00 94.50 306 GLU A O 1
ATOM 2495 N N . ASN A 1 307 ? -26.101 -3.144 -2.269 1.00 91.62 307 ASN A N 1
ATOM 2496 C CA . ASN A 1 307 ? -26.179 -3.354 -3.720 1.00 91.62 307 ASN A CA 1
ATOM 2497 C C . ASN A 1 307 ? -24.812 -3.664 -4.355 1.00 91.62 307 ASN A C 1
ATOM 2499 O O . ASN A 1 307 ? -24.477 -3.149 -5.424 1.00 91.62 307 ASN A O 1
ATOM 2503 N N . GLY A 1 308 ? -24.010 -4.490 -3.682 1.00 92.12 308 GLY A N 1
ATOM 2504 C CA . GLY A 1 308 ? -22.723 -4.937 -4.207 1.00 92.12 308 GLY A CA 1
ATOM 2505 C C . GLY A 1 308 ? -21.577 -3.933 -4.074 1.00 92.12 308 GLY A C 1
ATOM 2506 O O . GLY A 1 308 ? -20.515 -4.192 -4.635 1.00 92.12 308 GLY A O 1
ATOM 2507 N N . VAL A 1 309 ? -21.767 -2.794 -3.393 1.00 95.19 309 VAL A N 1
ATOM 2508 C CA . VAL A 1 309 ? -20.761 -1.720 -3.302 1.00 95.19 309 VAL A CA 1
ATOM 2509 C C . VAL A 1 309 ? -20.608 -1.157 -1.891 1.00 95.19 309 VAL A C 1
ATOM 2511 O O . VAL A 1 309 ? -21.575 -1.057 -1.135 1.00 95.19 309 VAL A O 1
ATOM 2514 N N . LEU A 1 310 ? -19.382 -0.739 -1.559 1.00 96.88 310 LEU A N 1
ATOM 2515 C CA . LEU A 1 310 ? -19.088 0.036 -0.354 1.00 96.88 310 LEU A CA 1
ATOM 2516 C C . LEU A 1 310 ? -19.558 1.489 -0.493 1.00 96.88 310 LEU A C 1
ATOM 2518 O O . LEU A 1 310 ? -19.285 2.136 -1.507 1.00 96.88 310 LEU A O 1
ATOM 2522 N N . LYS A 1 311 ? -20.187 2.023 0.555 1.00 93.62 311 LYS A N 1
ATOM 2523 C CA . LYS A 1 311 ? -20.706 3.393 0.620 1.00 93.62 311 LYS A CA 1
ATOM 2524 C C . LYS A 1 311 ? -20.267 4.072 1.908 1.00 93.62 311 LYS A C 1
ATOM 2526 O O . LYS A 1 311 ? -20.379 3.491 2.986 1.00 93.62 311 LYS A O 1
ATOM 2531 N N . ASP A 1 312 ? -19.791 5.304 1.784 1.00 91.19 312 ASP A N 1
ATOM 2532 C CA . ASP A 1 312 ? -19.508 6.139 2.949 1.00 91.19 312 ASP A CA 1
ATOM 2533 C C . ASP A 1 312 ? -20.828 6.450 3.677 1.00 91.19 312 ASP A C 1
ATOM 2535 O O . ASP A 1 312 ? -21.857 6.656 3.029 1.00 91.19 312 ASP A O 1
ATOM 2539 N N . LEU A 1 313 ? -20.799 6.429 5.010 1.00 88.50 313 LEU A N 1
ATOM 2540 C CA . LEU A 1 313 ? -21.914 6.876 5.849 1.00 88.50 313 LEU A CA 1
ATOM 2541 C C . LEU A 1 313 ? -21.827 8.395 6.071 1.00 88.50 313 LEU A C 1
ATOM 2543 O O . LEU A 1 313 ? -20.851 9.040 5.683 1.00 88.50 313 LEU A O 1
ATOM 2547 N N . ASP A 1 314 ? -22.817 8.977 6.738 1.00 81.62 314 ASP A N 1
ATOM 2548 C CA . ASP A 1 314 ? -22.689 10.360 7.194 1.00 81.62 314 ASP A CA 1
ATOM 2549 C C . ASP A 1 314 ? -21.622 10.465 8.303 1.00 81.62 314 ASP A C 1
ATOM 2551 O O . ASP A 1 314 ? -21.415 9.543 9.093 1.00 81.62 314 ASP A O 1
ATOM 2555 N N . ASN A 1 315 ? -20.926 11.605 8.382 1.00 69.19 315 ASN A N 1
ATOM 2556 C CA . ASN A 1 315 ? -19.732 11.776 9.229 1.00 69.19 315 ASN A CA 1
ATOM 2557 C C . ASN A 1 315 ? -19.932 11.394 10.711 1.00 69.19 315 ASN A C 1
ATOM 2559 O O . ASN A 1 315 ? -19.000 10.895 11.344 1.00 69.19 315 ASN A O 1
ATOM 2563 N N . GLU A 1 316 ? -21.122 11.629 11.274 1.00 68.44 316 GLU A N 1
ATOM 2564 C CA . GLU A 1 316 ? -21.440 11.278 12.669 1.00 68.44 316 GLU A CA 1
ATOM 2565 C C . GLU A 1 316 ? -21.551 9.760 12.889 1.00 68.44 316 GLU A C 1
ATOM 2567 O O . GLU A 1 316 ? -21.178 9.261 13.953 1.00 68.44 316 GLU A O 1
ATOM 2572 N N . GLU A 1 317 ? -22.014 9.024 11.877 1.00 66.38 317 GLU A N 1
ATOM 2573 C CA . GLU A 1 317 ? -22.169 7.567 11.903 1.00 66.38 317 GLU A CA 1
ATOM 2574 C C . GLU A 1 317 ? -20.838 6.853 11.638 1.00 66.38 317 GLU A C 1
ATOM 2576 O O . GLU A 1 317 ? -20.570 5.802 12.216 1.00 66.38 317 GLU A O 1
ATOM 2581 N N . ILE A 1 318 ? -19.964 7.449 10.818 1.00 68.00 318 ILE A N 1
ATOM 2582 C CA . ILE A 1 318 ? -18.624 6.911 10.541 1.00 68.00 318 ILE A CA 1
ATOM 2583 C C . ILE A 1 318 ? -17.757 6.877 11.802 1.00 68.00 318 ILE A C 1
ATOM 2585 O O . ILE A 1 318 ? -17.035 5.904 12.006 1.00 68.00 318 ILE A O 1
ATOM 2589 N N . LEU A 1 319 ? -17.815 7.932 12.625 1.00 64.50 319 LEU A N 1
ATOM 2590 C CA . LEU A 1 319 ? -16.975 8.111 13.818 1.00 64.50 319 LEU A CA 1
ATOM 2591 C C . LEU A 1 319 ? -17.609 7.553 15.105 1.00 64.50 319 LEU A C 1
ATOM 2593 O O . LEU A 1 319 ? -17.173 7.892 16.205 1.00 64.50 319 LEU A O 1
ATOM 2597 N N . ASN A 1 320 ? -18.623 6.692 14.967 1.00 58.47 320 ASN A N 1
ATOM 2598 C CA . ASN A 1 320 ? -19.124 5.779 15.997 1.00 58.47 320 ASN A CA 1
ATOM 2599 C C . ASN A 1 320 ? -19.264 6.387 17.405 1.00 58.47 320 ASN A C 1
ATOM 2601 O O . ASN A 1 320 ? -18.818 5.808 18.396 1.00 58.47 320 ASN A O 1
ATOM 2605 N N . LYS A 1 321 ? -19.945 7.533 17.531 1.00 47.59 321 LYS A N 1
ATOM 2606 C CA . LYS A 1 321 ? -20.330 8.011 18.869 1.00 47.59 321 LYS A CA 1
ATOM 2607 C C . LYS A 1 321 ? -21.483 7.221 19.482 1.00 47.59 321 LYS A C 1
ATOM 2609 O O . LYS A 1 321 ? -21.532 7.168 20.699 1.00 47.59 321 LYS A O 1
ATOM 2614 N N . ASN A 1 322 ? -22.372 6.605 18.696 1.00 40.75 322 ASN A N 1
ATOM 2615 C CA . ASN A 1 322 ? -23.468 5.759 19.188 1.00 40.75 322 ASN A CA 1
ATOM 2616 C C . ASN A 1 322 ? -24.097 4.953 18.035 1.00 40.75 322 ASN A C 1
ATOM 2618 O O . ASN A 1 322 ? -25.103 5.384 17.474 1.00 40.75 322 ASN A O 1
ATOM 2622 N N . ILE A 1 323 ? -23.596 3.756 17.716 1.00 43.59 323 ILE A N 1
ATOM 2623 C CA . ILE A 1 323 ? -24.492 2.759 17.111 1.00 43.59 323 ILE A CA 1
ATOM 2624 C C . ILE A 1 323 ? -25.297 2.196 18.276 1.00 43.59 323 ILE A C 1
ATOM 2626 O O . ILE A 1 323 ? -24.867 1.285 18.981 1.00 43.59 323 ILE A O 1
ATOM 2630 N N . SER A 1 324 ? -26.463 2.799 18.521 1.00 36.81 324 SER A N 1
ATOM 2631 C CA . SER A 1 324 ? -27.508 2.087 19.245 1.00 36.81 324 SER A CA 1
ATOM 2632 C C . SER A 1 324 ? -27.767 0.823 18.447 1.00 36.81 324 SER A C 1
ATOM 2634 O O . SER A 1 324 ? -28.186 0.896 17.294 1.00 36.81 324 SER A O 1
ATOM 2636 N N . ILE A 1 325 ? -27.441 -0.318 19.045 1.00 35.56 325 ILE A N 1
ATOM 2637 C CA . ILE A 1 325 ? -27.823 -1.634 18.559 1.00 35.56 325 ILE A CA 1
ATOM 2638 C C . ILE A 1 325 ? -29.351 -1.595 18.502 1.00 35.56 325 ILE A C 1
ATOM 2640 O O . ILE A 1 325 ? -30.020 -1.771 19.520 1.00 35.56 325 ILE A O 1
ATOM 2644 N N . LEU A 1 326 ? -29.907 -1.239 17.344 1.00 29.89 326 LEU A N 1
ATOM 2645 C CA . LEU A 1 326 ? -31.319 -1.421 17.071 1.00 29.89 326 LEU A CA 1
ATOM 2646 C C . LEU A 1 326 ? -31.482 -2.931 16.932 1.00 29.89 326 LEU A C 1
ATOM 2648 O O . LEU A 1 326 ? -31.140 -3.522 15.911 1.00 29.89 326 LEU A O 1
ATOM 2652 N N . THR A 1 327 ? -31.854 -3.516 18.068 1.00 34.69 327 THR A N 1
ATOM 2653 C CA . THR A 1 327 ? -32.310 -4.892 18.265 1.00 34.69 327 THR A CA 1
ATOM 2654 C C . THR A 1 327 ? -33.453 -5.247 17.344 1.00 34.69 327 THR A C 1
ATOM 2656 O O . THR A 1 327 ? -34.349 -4.378 17.207 1.00 34.69 327 THR A O 1
#

Sequence (327 aa):
MQVNSMYYNYYNKEGRYTPNSPQTPAWKKIYEQSEDKIKSSNENQDSDTYKGLVKLENYYYELGVLNRAKYSTYEELQNALSQKYLSKNSIYANYSYQERRAMYDNELNMSAFGTATNLSDPILSAVKGESDEERQNFNRQSVTNQINNILSKNGIDINSLSLVFSIDKDYNLSVFNLEDSALALKISSLLNENNNAKEFFTHILQSLRFNGVNIDEDILNKFHLHRELVNITGFSLDDFHQENGQILNENGQNIIDIFNEYLETTDKVPNEFKGVAFSYFKSLVDSLANKDLNQIADLNLSIAYENGVLKDLDNEEILNKNISILT

Foldseek 3Di:
DDFDFFFAQLQPDPPDDGDPDTHDDPVVVQQDADLAFAALFHDDCPALQNVLQSVLLVVLQVLLVVLSVVDNHLVRSLVVLCCQQVDPPHPNVVDDNLQSVLVSVSNSCCNRTRGRRRSSHPVRDPGDDDDPVNRLVRSQLSNLSSLCSLQVVVVDHCLAPKWKWKAFLVLQIFIDPDPPPVVRVVSSVSCPPPSRSVSVLSNQVVVCVVVVNDDDPLQVLLSVLQVLLCVQQVDGLVQWAADPLFTAGPVRDGSLVSSLVSLVVDPPAPPVCSVVSSVSSVVSSNVCSPPHSVPRDHAMAMWIDHNSGIHRDPSVVGRPPDPPRPD

Secondary structure (DSSP, 8-state):
------B--TT--TTS---SS-B--HHHHHTPPPSSS--S----TTSHHHHHHHHHHHHHHHHHHHHHHH-SSHHHHHHHHHHHHTSTT-TTTTS-HHHHHHHHHHHHHHHHHS----TT-TTS---PPPPHHHHHHHHHHHHHHHHHHHHHHTT---TT--EEEEE-TT--EEEES-S-HHHHHHHHHHHHGGGHHHHHHHHHHHHHHHTTPPPPHHHHHHHHHHHHHHHHT---GGGEEEETTEEEETTS-BHHHHHHHHHHH-SSS-HHHHHHHHHHHHHHHHHHTTS-TTTSPP--EEEEEETTEEE---HHHHTTS------